Protein AF-0000000078979696 (afdb_homodimer)

Foldseek 3Di:
DDWFWFAFPVRQKIKIWAFPDQAWEWEQDPVQCVLPVATQIWTKTDPDMDMGGQKDWAPPDPFWIWIAHPPPGGTFWIATCDDDPRHGTITGRQVRGVVSNPGYHAEYEQPVNHDPPDDDDDDHHYYHPVRVCVVVPDDDDPPPD/DDWFWFAFPVRQKIKIWAFPDQAWEWEQDPVQCVLPVATQIWTKTDPDMDMGGQKDWAPPDPFWIWIAHPPPGGTFWIATCDDDPRHGTITGRQVRGVVSNPGYHAEYEQPVNHDPPDDDDDDHHYYHPVRVCVVVPDDDDPPPD

Nearest PDB structures (foldseek):
  8ajq-assembly2_C  TM=8.082E-01  e=2.477E-07  Pseudomonas aeruginosa PAO1
  1xa8-assembly1_A  TM=6.565E-01  e=6.516E-04  Paracoccus denitrificans
  5amk-assembly4_D  TM=5.430E-01  e=1.615E-01  Magnetospirillum gryphiswaldense MSR-1
  8tnp-assembly1_B  TM=5.758E-01  e=5.565E-01  Homo sapiens
  4wac-assembly1_A  TM=6.440E-01  e=3.009E+00  Staphylococcus aureus

Radius of gyration: 19.27 Å; Cα contacts (8 Å, |Δi|>4): 757; chains: 2; bounding box: 36×89×42 Å

Organism: Ruegeria pomeroyi (strain ATCC 700808 / DSM 15171 / DSS-3) (NCBI:txid246200)

pLDDT: mean 93.62, std 14.15, range [22.02, 98.94]

Sequence (290 aa):
MTELHGECMCGAVTITATPARAALGACHCDMCRRWTSSAYVSFPVEPGYAALGPVKVYGSSDWAERAFCGTCGSVLWYRITLPGKMHGQTQMAAGLFENAGGNALKLELYIDKKPEGYAFAGERRQMTQAEVEAMYAPSDLGDSQMTELHGECMCGAVTITATPARAALGACHCDMCRRWTSSAYVSFPVEPGYAALGPVKVYGSSDWAERAFCGTCGSVLWYRITLPGKMHGQTQMAAGLFENAGGNALKLELYIDKKPEGYAFAGERRQMTQAEVEAMYAPSDLGDSQ

Secondary structure (DSSP, 8-state):
---EEEE-SSSS-EEEE-BSSS-EEEE-SHHHHHHHSS-EEEEEE-TT-EEESSEEEE--SSSEEEEEETTT--EEEEEE-SSSTTTT-EEEEGGGSGGGGG--EEEEESGGGS-TT--B-S--EEE-HHHHHHHHS--------/---EEEE-SSSS-EEEE-BSSS-EEEE-SHHHHHHHSS-EEEEEE-TT-EEESSEEEE--SSSEEEEEETTT--EEEEEE-SSSTTTT-EEEEGGGSGGGGG--EEEEESGGGS-TT--B-S--EEE-HHHHHHHHS--------

Solvent-accessible surface area (backbone atoms only — not comparable to full-atom values): 14512 Å² total; per-residue (Å²): 112,70,74,43,70,30,34,38,58,80,56,61,33,38,34,39,40,26,45,66,53,86,37,26,33,31,31,22,40,69,54,34,10,7,34,20,15,37,41,38,26,22,28,43,39,41,89,81,54,46,77,46,58,60,69,38,76,25,77,77,48,94,44,30,31,37,31,18,34,67,72,66,25,12,44,42,34,42,33,31,63,35,85,63,94,60,42,64,45,33,37,34,32,21,21,30,24,72,50,41,71,72,29,37,55,43,36,33,36,21,52,80,54,46,40,81,34,57,46,70,48,78,82,57,52,69,31,39,53,71,58,50,50,60,70,67,47,76,76,80,78,74,75,82,119,111,70,73,42,70,29,33,37,56,80,54,62,32,38,34,39,40,26,44,66,52,86,38,25,33,32,30,22,39,70,53,35,10,7,33,21,14,36,43,38,27,22,29,44,39,40,88,81,55,48,77,46,58,58,71,38,76,25,77,77,49,93,44,29,32,37,30,18,34,66,73,67,26,12,45,43,33,42,33,31,64,34,86,63,93,60,41,65,46,33,36,35,33,21,21,30,24,72,51,42,71,73,28,36,56,44,36,32,37,20,52,80,55,45,40,81,33,57,46,70,47,79,84,57,52,71,30,39,53,72,58,51,50,58,71,68,48,76,76,79,77,73,77,82,121

Structure (mmCIF, N/CA/C/O backbone):
data_AF-0000000078979696-model_v1
#
loop_
_entity.id
_entity.type
_entity.pdbx_description
1 polymer 'CENP-V/GFA domain-containing protein'
#
loop_
_atom_site.group_PDB
_atom_site.id
_atom_site.type_symbol
_atom_site.label_atom_id
_atom_site.label_alt_id
_atom_site.label_comp_id
_atom_site.label_asym_id
_atom_site.label_entity_id
_atom_site.label_seq_id
_atom_site.pdbx_PDB_ins_code
_atom_site.Cartn_x
_atom_site.Cartn_y
_atom_site.Cartn_z
_atom_site.occupancy
_atom_site.B_iso_or_equiv
_atom_site.auth_seq_id
_atom_site.auth_comp_id
_atom_site.auth_asym_id
_atom_site.auth_atom_id
_atom_site.pdbx_PDB_model_num
ATOM 1 N N . MET A 1 1 ? -10.43 -15.875 -17.641 1 88.88 1 MET A N 1
ATOM 2 C CA . MET A 1 1 ? -11.031 -14.594 -17.281 1 88.88 1 MET A CA 1
ATOM 3 C C . MET A 1 1 ? -10.641 -13.508 -18.281 1 88.88 1 MET A C 1
ATOM 5 O O . MET A 1 1 ? -9.734 -13.695 -19.094 1 88.88 1 MET A O 1
ATOM 9 N N . THR A 1 2 ? -11.297 -12.359 -18.141 1 93.69 2 THR A N 1
ATOM 10 C CA . THR A 1 2 ? -11.062 -11.266 -19.078 1 93.69 2 THR A CA 1
ATOM 11 C C . THR A 1 2 ? -9.781 -10.516 -18.719 1 93.69 2 THR A C 1
ATOM 13 O O . THR A 1 2 ? -9.492 -10.305 -17.547 1 93.69 2 THR A O 1
ATOM 16 N N . GLU A 1 3 ? -9.156 -10.141 -19.781 1 97.56 3 GLU A N 1
ATOM 17 C CA . GLU A 1 3 ? -7.941 -9.352 -19.594 1 97.56 3 GLU A CA 1
ATOM 18 C C . GLU A 1 3 ? -8.266 -7.973 -19.016 1 97.56 3 GLU A C 1
ATOM 20 O O . GLU A 1 3 ? -9.219 -7.32 -19.438 1 97.56 3 GLU A O 1
ATOM 25 N N . LEU A 1 4 ? -7.465 -7.52 -18.078 1 98.19 4 LEU A N 1
ATOM 26 C CA . LEU A 1 4 ? -7.617 -6.211 -17.453 1 98.19 4 LEU A CA 1
ATOM 27 C C . LEU A 1 4 ? -6.492 -5.273 -17.875 1 98.19 4 LEU A C 1
ATOM 29 O O . LEU A 1 4 ? -5.391 -5.723 -18.203 1 98.19 4 LEU A O 1
ATOM 33 N N . HIS A 1 5 ? -6.781 -3.988 -17.906 1 98.62 5 HIS A N 1
ATOM 34 C CA . HIS A 1 5 ? -5.816 -2.928 -18.172 1 98.62 5 HIS A CA 1
ATOM 35 C C . HIS A 1 5 ? -5.688 -1.987 -16.984 1 98.62 5 HIS A C 1
ATOM 37 O O . HIS A 1 5 ? -6.688 -1.471 -16.484 1 98.62 5 HIS A O 1
ATOM 43 N N . GLY A 1 6 ? -4.469 -1.851 -16.547 1 98.62 6 GLY A N 1
ATOM 44 C CA . GLY A 1 6 ? -4.207 -0.988 -15.398 1 98.62 6 GLY A CA 1
ATOM 45 C C . GLY A 1 6 ? -2.986 -0.106 -15.586 1 98.62 6 GLY A C 1
ATOM 46 O O . GLY A 1 6 ? -2.336 -0.15 -16.625 1 98.62 6 GLY A O 1
ATOM 47 N N . GLU A 1 7 ? -2.75 0.808 -14.656 1 98.88 7 GLU A N 1
ATOM 48 C CA . GLU A 1 7 ? -1.592 1.694 -14.695 1 98.88 7 GLU A CA 1
ATOM 49 C C . GLU A 1 7 ? -1.195 2.145 -13.297 1 98.88 7 GLU A C 1
ATOM 51 O O . GLU A 1 7 ? -2.021 2.141 -12.375 1 98.88 7 GLU A O 1
ATOM 56 N N . CYS A 1 8 ? 0.08 2.508 -13.195 1 98.88 8 CYS A N 1
ATOM 57 C CA . CYS A 1 8 ? 0.55 3.051 -11.922 1 98.88 8 CYS A CA 1
ATOM 58 C C . CYS A 1 8 ? 0.01 4.457 -11.703 1 98.88 8 CYS A C 1
ATOM 60 O O . CYS A 1 8 ? -0.759 4.969 -12.516 1 98.88 8 CYS A O 1
ATOM 62 N N . MET A 1 9 ? 0.371 5.078 -10.617 1 98.62 9 MET A N 1
ATOM 63 C CA . MET A 1 9 ? -0.166 6.371 -10.195 1 98.62 9 MET A CA 1
ATOM 64 C C . MET A 1 9 ? 0.16 7.457 -11.219 1 98.62 9 MET A C 1
ATOM 66 O O . MET A 1 9 ? -0.698 8.273 -11.562 1 98.62 9 MET A O 1
ATOM 70 N N . CYS A 1 10 ? 1.36 7.488 -11.734 1 98.75 10 CYS A N 1
ATOM 71 C CA . CYS A 1 10 ? 1.799 8.562 -12.625 1 98.75 10 CYS A CA 1
ATOM 72 C C . CYS A 1 10 ? 1.519 8.211 -14.078 1 98.75 10 CYS A C 1
ATOM 74 O O . CYS A 1 10 ? 1.707 9.047 -14.969 1 98.75 10 CYS A O 1
ATOM 76 N N . GLY A 1 11 ? 1.134 7.012 -14.32 1 98.69 11 GLY A N 1
ATOM 77 C CA . GLY A 1 11 ? 0.785 6.59 -15.672 1 98.69 11 GLY A CA 1
ATOM 78 C C . GLY A 1 11 ? 1.977 6.098 -16.469 1 98.69 11 GLY A C 1
ATOM 79 O O . GLY A 1 11 ? 1.818 5.598 -17.578 1 98.69 11 GLY A O 1
ATOM 80 N N . ALA A 1 12 ? 3.174 6.141 -15.961 1 98.88 12 ALA A N 1
ATOM 81 C CA . ALA A 1 12 ? 4.375 5.766 -16.703 1 98.88 12 ALA A CA 1
ATOM 82 C C . ALA A 1 12 ? 4.449 4.254 -16.891 1 98.88 12 ALA A C 1
ATOM 84 O O . ALA A 1 12 ? 5.074 3.773 -17.844 1 98.88 12 ALA A O 1
ATOM 85 N N . VAL A 1 13 ? 3.873 3.508 -16.016 1 98.94 13 VAL A N 1
ATOM 86 C CA . VAL A 1 13 ? 3.791 2.059 -16.172 1 98.94 13 VAL A CA 1
ATOM 87 C C . VAL A 1 13 ? 2.361 1.656 -16.531 1 98.94 13 VAL A C 1
ATOM 89 O O . VAL A 1 13 ? 1.417 2.02 -15.82 1 98.94 13 VAL A O 1
ATOM 92 N N . THR A 1 14 ? 2.195 0.962 -17.562 1 98.88 14 THR A N 1
ATOM 93 C CA . THR A 1 14 ? 0.921 0.362 -17.938 1 98.88 14 THR A CA 1
ATOM 94 C C . THR A 1 14 ? 1 -1.16 -17.875 1 98.88 14 THR A C 1
ATOM 96 O O . THR A 1 14 ? 2.035 -1.748 -18.203 1 98.88 14 THR A O 1
ATOM 99 N N . ILE A 1 15 ? -0.113 -1.771 -17.453 1 98.75 15 ILE A N 1
ATOM 100 C CA . ILE A 1 15 ? -0.123 -3.215 -17.25 1 98.75 15 ILE A CA 1
ATOM 101 C C . ILE A 1 15 ? -1.35 -3.826 -17.922 1 98.75 15 ILE A C 1
ATOM 103 O O . ILE A 1 15 ? -2.453 -3.283 -17.828 1 98.75 15 ILE A O 1
ATOM 107 N N . THR A 1 16 ? -1.114 -4.906 -18.578 1 98.69 16 THR A N 1
ATOM 108 C CA . THR A 1 16 ? -2.174 -5.785 -19.047 1 98.69 16 THR A CA 1
ATOM 109 C C . THR A 1 16 ? -2.031 -7.18 -18.453 1 98.69 16 THR A C 1
ATOM 111 O O . THR A 1 16 ? -0.967 -7.793 -18.547 1 98.69 16 THR A O 1
ATOM 114 N N . ALA A 1 17 ? -3.113 -7.633 -17.844 1 98.19 17 ALA A N 1
ATOM 115 C CA . ALA A 1 17 ? -3.043 -8.906 -17.141 1 98.19 17 ALA A CA 1
ATOM 116 C C . ALA A 1 17 ? -4.406 -9.594 -17.109 1 98.19 17 ALA A C 1
ATOM 118 O O . ALA A 1 17 ? -5.441 -8.922 -17.094 1 98.19 17 ALA A O 1
ATOM 119 N N . THR A 1 18 ? -4.379 -10.906 -17.078 1 98.25 18 THR A N 1
ATOM 120 C CA . THR A 1 18 ? -5.586 -11.711 -16.891 1 98.25 18 THR A CA 1
ATOM 121 C C . THR A 1 18 ? -5.582 -12.375 -15.516 1 98.25 18 THR A C 1
ATOM 123 O O . THR A 1 18 ? -4.68 -13.156 -15.211 1 98.25 18 THR A O 1
ATOM 126 N N . PRO A 1 19 ? -6.629 -12.055 -14.727 1 98.06 19 PRO A N 1
ATOM 127 C CA . PRO A 1 19 ? -6.695 -12.766 -13.445 1 98.06 19 PRO A CA 1
ATOM 128 C C . PRO A 1 19 ? -6.785 -14.281 -13.617 1 98.06 19 PRO A C 1
ATOM 130 O O . PRO A 1 19 ? -7.469 -14.766 -14.516 1 98.06 19 PRO A O 1
ATOM 133 N N . ALA A 1 20 ? -6.043 -15.062 -12.797 1 97.88 20 ALA A N 1
ATOM 134 C CA . ALA A 1 20 ? -6.094 -16.516 -12.82 1 97.88 20 ALA A CA 1
ATOM 135 C C . ALA A 1 20 ? -7.273 -17.047 -12.008 1 97.88 20 ALA A C 1
ATOM 137 O O . ALA A 1 20 ? -7.676 -18.203 -12.156 1 97.88 20 ALA A O 1
ATOM 138 N N . ARG A 1 21 ? -7.727 -16.219 -11.078 1 95.81 21 ARG A N 1
ATOM 139 C CA . ARG A 1 21 ? -8.898 -16.484 -10.242 1 95.81 21 ARG A CA 1
ATOM 140 C C . ARG A 1 21 ? -9.672 -15.203 -9.961 1 95.81 21 ARG A C 1
ATOM 142 O O . ARG A 1 21 ? -9.109 -14.109 -9.969 1 95.81 21 ARG A O 1
ATOM 149 N N . ALA A 1 22 ? -10.945 -15.375 -9.703 1 93.88 22 ALA A N 1
ATOM 150 C CA . ALA A 1 22 ? -11.789 -14.234 -9.367 1 93.88 22 ALA A CA 1
ATOM 151 C C . ALA A 1 22 ? -11.789 -13.984 -7.859 1 93.88 22 ALA A C 1
ATOM 153 O O . ALA A 1 22 ? -12.82 -14.117 -7.199 1 93.88 22 ALA A O 1
ATOM 154 N N . ALA A 1 23 ? -10.727 -13.562 -7.336 1 97 23 ALA A N 1
ATOM 155 C CA . ALA A 1 23 ? -10.617 -13.359 -5.895 1 97 23 ALA A CA 1
ATOM 156 C C . ALA A 1 23 ? -9.422 -12.477 -5.551 1 97 23 ALA A C 1
ATOM 158 O O . ALA A 1 23 ? -8.352 -12.594 -6.16 1 97 23 ALA A O 1
ATOM 159 N N . LEU A 1 24 ? -9.672 -11.648 -4.562 1 98.12 24 LEU A N 1
ATOM 160 C CA . LEU A 1 24 ? -8.586 -10.883 -3.961 1 98.12 24 LEU A CA 1
ATOM 161 C C . LEU A 1 24 ? -8.031 -11.602 -2.736 1 98.12 24 LEU A C 1
ATOM 163 O O . LEU A 1 24 ? -8.766 -12.289 -2.025 1 98.12 24 LEU A O 1
ATOM 167 N N . GLY A 1 25 ? -6.762 -11.43 -2.514 1 98.5 25 GLY A N 1
ATOM 168 C CA . GLY A 1 25 ? -6.109 -11.742 -1.252 1 98.5 25 GLY A CA 1
ATOM 169 C C . GLY A 1 25 ? -5.445 -10.539 -0.611 1 98.5 25 GLY A C 1
ATOM 170 O O . GLY A 1 25 ? -5.027 -9.609 -1.307 1 98.5 25 GLY A O 1
ATOM 171 N N . ALA A 1 26 ? -5.391 -10.578 0.703 1 98.75 26 ALA A N 1
ATOM 172 C CA . ALA A 1 26 ? -4.676 -9.555 1.463 1 98.75 26 ALA A CA 1
ATOM 173 C C . ALA A 1 26 ? -3.596 -10.188 2.342 1 98.75 26 ALA A C 1
ATOM 175 O O . ALA A 1 26 ? -3.889 -11.047 3.174 1 98.75 26 ALA A O 1
ATOM 176 N N . CYS A 1 27 ? -2.414 -9.781 2.166 1 98.69 27 CYS A N 1
ATOM 177 C CA . CYS A 1 27 ? -1.307 -10.305 2.955 1 98.69 27 CYS A CA 1
ATOM 178 C C . CYS A 1 27 ? -0.877 -9.312 4.023 1 98.69 27 CYS A C 1
ATOM 180 O O . CYS A 1 27 ? -0.585 -8.156 3.721 1 98.69 27 CYS A O 1
ATOM 182 N N . HIS A 1 28 ? -0.737 -9.758 5.262 1 98.62 28 HIS A N 1
ATOM 183 C CA . HIS A 1 28 ? -0.435 -8.891 6.395 1 98.62 28 HIS A CA 1
ATOM 184 C C . HIS A 1 28 ? 0.984 -9.117 6.902 1 98.62 28 HIS A C 1
ATOM 186 O O . HIS A 1 28 ? 1.356 -8.617 7.965 1 98.62 28 HIS A O 1
ATOM 192 N N . CYS A 1 29 ? 1.804 -9.828 6.211 1 98.19 29 CYS A N 1
ATOM 193 C CA . CYS A 1 29 ? 3.146 -10.047 6.738 1 98.19 29 CYS A CA 1
ATOM 194 C C . CYS A 1 29 ? 3.898 -8.734 6.883 1 98.19 29 CYS A C 1
ATOM 196 O O . CYS A 1 29 ? 3.484 -7.711 6.328 1 98.19 29 CYS A O 1
ATOM 198 N N . ASP A 1 30 ? 5.008 -8.766 7.551 1 97.44 30 ASP A N 1
ATOM 199 C CA . ASP A 1 30 ? 5.766 -7.551 7.844 1 97.44 30 ASP A CA 1
ATOM 200 C C . ASP A 1 30 ? 6.227 -6.867 6.559 1 97.44 30 ASP A C 1
ATOM 202 O O . ASP A 1 30 ? 6.148 -5.641 6.441 1 97.44 30 ASP A O 1
ATOM 206 N N . MET A 1 31 ? 6.668 -7.617 5.633 1 98.31 31 MET A N 1
ATOM 207 C CA . MET A 1 31 ? 7.188 -7.035 4.398 1 98.31 31 MET A CA 1
ATOM 208 C C . MET A 1 31 ? 6.082 -6.328 3.623 1 98.31 31 MET A C 1
ATOM 210 O O . MET A 1 31 ? 6.266 -5.203 3.156 1 98.31 31 MET A O 1
ATOM 214 N N . CYS A 1 32 ? 4.965 -6.949 3.553 1 98.69 32 CYS A N 1
ATOM 215 C CA . CYS A 1 32 ? 3.869 -6.367 2.785 1 98.69 32 CYS A CA 1
ATOM 216 C C . CYS A 1 32 ? 3.33 -5.117 3.471 1 98.69 32 CYS A C 1
ATOM 218 O O . CYS A 1 32 ? 2.98 -4.141 2.803 1 98.69 32 CYS A O 1
ATOM 220 N N . ARG A 1 33 ? 3.277 -5.16 4.793 1 98.56 33 ARG A N 1
ATOM 221 C CA . ARG A 1 33 ? 2.818 -3.977 5.508 1 98.56 33 ARG A CA 1
ATOM 222 C C . ARG A 1 33 ? 3.783 -2.811 5.312 1 98.56 33 ARG A C 1
ATOM 224 O O . ARG A 1 33 ? 3.359 -1.687 5.039 1 98.56 33 ARG A O 1
ATOM 231 N N . ARG A 1 34 ? 5.043 -3.1 5.406 1 98.69 34 ARG A N 1
ATOM 232 C CA . ARG A 1 34 ? 6.027 -2.043 5.207 1 98.69 34 ARG A CA 1
ATOM 233 C C . ARG A 1 34 ? 6.031 -1.562 3.758 1 98.69 34 ARG A C 1
ATOM 235 O O . ARG A 1 34 ? 6.258 -0.381 3.49 1 98.69 34 ARG A O 1
ATOM 242 N N . TRP A 1 35 ? 5.727 -2.432 2.865 1 98.88 35 TRP A N 1
ATOM 243 C CA . TRP A 1 35 ? 5.746 -2.141 1.436 1 98.88 35 TRP A CA 1
ATOM 244 C C . TRP A 1 35 ? 4.574 -1.243 1.048 1 98.88 35 TRP A C 1
ATOM 246 O O . TRP A 1 35 ? 4.754 -0.26 0.324 1 98.88 35 TRP A O 1
ATOM 256 N N . THR A 1 36 ? 3.363 -1.47 1.62 1 98.81 36 THR A N 1
ATOM 257 C CA . THR A 1 36 ? 2.15 -0.881 1.062 1 98.81 36 THR A CA 1
ATOM 258 C C . THR A 1 36 ? 1.434 -0.029 2.105 1 98.81 36 THR A C 1
ATOM 260 O O . THR A 1 36 ? 0.373 0.535 1.83 1 98.81 36 THR A O 1
ATOM 263 N N . SER A 1 37 ? 1.95 0.056 3.307 1 98.5 37 SER A N 1
ATOM 264 C CA . SER A 1 37 ? 1.426 0.852 4.41 1 98.5 37 SER A CA 1
ATOM 265 C C . SER A 1 37 ? 0.304 0.119 5.141 1 98.5 37 SER A C 1
ATOM 267 O O . SER A 1 37 ? -0.112 0.529 6.223 1 98.5 37 SER A O 1
ATOM 269 N N . SER A 1 38 ? -0.178 -0.94 4.637 1 96.94 38 SER A N 1
ATOM 270 C CA . SER A 1 38 ? -1.216 -1.761 5.25 1 96.94 38 SER A CA 1
ATOM 271 C C . SER A 1 38 ? -1.094 -3.219 4.824 1 96.94 38 SER A C 1
ATOM 273 O O . SER A 1 38 ? -0.154 -3.912 5.219 1 96.94 38 SER A O 1
ATOM 275 N N . ALA A 1 39 ? -2.098 -3.758 4.09 1 98.06 39 ALA A N 1
ATOM 276 C CA . ALA A 1 39 ? -2.041 -5.098 3.51 1 98.06 39 ALA A CA 1
ATOM 277 C C . ALA A 1 39 ? -1.84 -5.035 1.999 1 98.06 39 ALA A C 1
ATOM 279 O O . ALA A 1 39 ? -2.314 -4.105 1.341 1 98.06 39 ALA A O 1
ATOM 280 N N . TYR A 1 40 ? -1.048 -5.977 1.521 1 98.81 40 TYR A N 1
ATOM 281 C CA . TYR A 1 40 ? -0.939 -6.086 0.07 1 98.81 40 TYR A CA 1
ATOM 282 C C . TYR A 1 40 ? -2.15 -6.801 -0.514 1 98.81 40 TYR A C 1
ATOM 284 O O . TYR A 1 40 ? -2.27 -8.023 -0.405 1 98.81 40 TYR A O 1
ATOM 292 N N . VAL A 1 41 ? -3.006 -6.035 -1.071 1 98.81 41 VAL A N 1
ATOM 293 C CA . VAL A 1 41 ? -4.207 -6.586 -1.689 1 98.81 41 VAL A CA 1
ATOM 294 C C . VAL A 1 41 ? -3.945 -6.867 -3.168 1 98.81 41 VAL A C 1
ATOM 296 O O . VAL A 1 41 ? -3.635 -5.953 -3.934 1 98.81 41 VAL A O 1
ATOM 299 N N . SER A 1 42 ? -4.078 -8.094 -3.512 1 98.75 42 SER A N 1
ATOM 300 C CA . SER A 1 42 ? -3.648 -8.523 -4.84 1 98.75 42 SER A CA 1
ATOM 301 C C . SER A 1 42 ? -4.504 -9.672 -5.355 1 98.75 42 SER A C 1
ATOM 303 O O . SER A 1 42 ? -5.359 -10.188 -4.633 1 98.75 42 SER A O 1
ATOM 305 N N . PHE A 1 43 ? -4.348 -10.023 -6.645 1 98.31 43 PHE A N 1
ATOM 306 C CA . PHE A 1 43 ? -4.922 -11.227 -7.23 1 98.31 43 PHE A CA 1
ATOM 307 C C . PHE A 1 43 ? -3.906 -11.93 -8.125 1 98.31 43 PHE A C 1
ATOM 309 O O . PHE A 1 43 ? -3.029 -11.289 -8.703 1 98.31 43 PHE A O 1
ATOM 316 N N . PRO A 1 44 ? -3.949 -13.281 -8.148 1 98.19 44 PRO A N 1
ATOM 317 C CA . PRO A 1 44 ? -3.045 -14 -9.047 1 98.19 44 PRO A CA 1
ATOM 318 C C . PRO A 1 44 ? -3.359 -13.766 -10.523 1 98.19 44 PRO A C 1
ATOM 320 O O . PRO A 1 44 ? -4.531 -13.656 -10.898 1 98.19 44 PRO A O 1
ATOM 323 N N . VAL A 1 45 ? -2.312 -13.742 -11.328 1 98.38 45 VAL A N 1
ATOM 324 C CA . VAL A 1 45 ? -2.541 -13.523 -12.75 1 98.38 45 VAL A CA 1
ATOM 325 C C . VAL A 1 45 ? -2.008 -14.711 -13.547 1 98.38 45 VAL A C 1
ATOM 327 O O . VAL A 1 45 ? -1.105 -15.422 -13.086 1 98.38 45 VAL A O 1
ATOM 330 N N . GLU A 1 46 ? -2.592 -14.867 -14.68 1 97.81 46 GLU A N 1
ATOM 331 C CA . GLU A 1 46 ? -2.1 -15.867 -15.625 1 97.81 46 GLU A CA 1
ATOM 332 C C . GLU A 1 46 ? -0.733 -15.469 -16.172 1 97.81 46 GLU A C 1
ATOM 334 O O . GLU A 1 46 ? -0.386 -14.289 -16.219 1 97.81 46 GLU A O 1
ATOM 339 N N . PRO A 1 47 ? 0.011 -16.5 -16.562 1 95.81 47 PRO A N 1
ATOM 340 C CA . PRO A 1 47 ? 1.263 -16.156 -17.234 1 95.81 47 PRO A CA 1
ATOM 341 C C . PRO A 1 47 ? 1.043 -15.281 -18.469 1 95.81 47 PRO A C 1
ATOM 343 O O . PRO A 1 47 ? -0.01 -15.359 -19.109 1 95.81 47 PRO A O 1
ATOM 346 N N . GLY A 1 48 ? 1.992 -14.445 -18.703 1 95.38 48 GLY A N 1
ATOM 347 C CA . GLY A 1 48 ? 1.966 -13.688 -19.953 1 95.38 48 GLY A CA 1
ATOM 348 C C . GLY A 1 48 ? 1.509 -12.25 -19.766 1 95.38 48 GLY A C 1
ATOM 349 O O . GLY A 1 48 ? 1.199 -11.562 -20.734 1 95.38 48 GLY A O 1
ATOM 350 N N . TYR A 1 49 ? 1.359 -11.797 -18.547 1 97.19 49 TYR A N 1
ATOM 351 C CA . TYR A 1 49 ? 1.049 -10.383 -18.359 1 97.19 49 TYR A CA 1
ATOM 352 C C . TYR A 1 49 ? 2.135 -9.5 -18.969 1 97.19 49 TYR A C 1
ATOM 354 O O . TYR A 1 49 ? 3.281 -9.93 -19.109 1 97.19 49 TYR A O 1
ATOM 362 N N . ALA A 1 50 ? 1.713 -8.234 -19.359 1 98.38 50 ALA A N 1
ATOM 363 C CA . ALA A 1 50 ? 2.645 -7.246 -19.906 1 98.38 50 ALA A CA 1
ATOM 364 C C . ALA A 1 50 ? 2.725 -6.016 -19 1 98.38 50 ALA A C 1
ATOM 366 O O . ALA A 1 50 ? 1.71 -5.559 -18.469 1 98.38 50 ALA A O 1
ATOM 367 N N . ALA A 1 51 ? 3.891 -5.59 -18.797 1 98.38 51 ALA A N 1
ATOM 368 C CA . ALA A 1 51 ? 4.168 -4.348 -18.078 1 98.38 51 ALA A CA 1
ATOM 369 C C . ALA A 1 51 ? 5.145 -3.471 -18.859 1 98.38 51 ALA A C 1
ATOM 371 O O . ALA A 1 51 ? 6.281 -3.875 -19.125 1 98.38 51 ALA A O 1
ATOM 372 N N . LEU A 1 52 ? 4.672 -2.25 -19.172 1 98.69 52 LEU A N 1
ATOM 373 C CA . LEU A 1 52 ? 5.508 -1.327 -19.922 1 98.69 52 LEU A CA 1
ATOM 374 C C . LEU A 1 52 ? 5.797 -0.066 -19.125 1 98.69 52 LEU A C 1
ATOM 376 O O . LEU A 1 52 ? 4.902 0.479 -18.469 1 98.69 52 LEU A O 1
ATOM 380 N N . GLY A 1 53 ? 7.043 0.39 -19.125 1 98.81 53 GLY A N 1
ATOM 381 C CA . GLY A 1 53 ? 7.43 1.603 -18.422 1 98.81 53 GLY A CA 1
ATOM 382 C C . GLY A 1 53 ? 8.625 1.405 -17.516 1 98.81 53 GLY A C 1
ATOM 383 O O . GLY A 1 53 ? 9.352 0.416 -17.625 1 98.81 53 GLY A O 1
ATOM 384 N N . PRO A 1 54 ? 8.93 2.391 -16.641 1 98.81 54 PRO A N 1
ATOM 385 C CA . PRO A 1 54 ? 10.094 2.354 -15.758 1 98.81 54 PRO A CA 1
ATOM 386 C C . PRO A 1 54 ? 9.867 1.484 -14.523 1 98.81 54 PRO A C 1
ATOM 388 O O . PRO A 1 54 ? 9.805 1.999 -13.398 1 98.81 54 PRO A O 1
ATOM 391 N N . VAL A 1 55 ? 9.898 0.161 -14.75 1 98.88 55 VAL A N 1
ATOM 392 C CA . VAL A 1 55 ? 9.695 -0.812 -13.688 1 98.88 55 VAL A CA 1
ATOM 393 C C . VAL A 1 55 ? 11.023 -1.09 -12.984 1 98.88 55 VAL A C 1
ATOM 395 O O . VAL A 1 55 ? 12.047 -1.317 -13.641 1 98.88 55 VAL A O 1
ATOM 398 N N . LYS A 1 56 ? 10.992 -1.03 -11.688 1 98.88 56 LYS A N 1
ATOM 399 C CA . LYS A 1 56 ? 12.102 -1.512 -10.867 1 98.88 56 LYS A CA 1
ATOM 400 C C . LYS A 1 56 ? 11.719 -2.781 -10.109 1 98.88 56 LYS A C 1
ATOM 402 O O . LYS A 1 56 ? 10.57 -2.924 -9.672 1 98.88 56 LYS A O 1
ATOM 407 N N . VAL A 1 57 ? 12.672 -3.641 -9.992 1 98.81 57 VAL A N 1
ATOM 408 C CA . VAL A 1 57 ? 12.445 -4.914 -9.32 1 98.81 57 VAL A CA 1
ATOM 409 C C . VAL A 1 57 ? 13.391 -5.051 -8.133 1 98.81 57 VAL A C 1
ATOM 411 O O . VAL A 1 57 ? 14.586 -4.75 -8.242 1 98.81 57 VAL A O 1
ATOM 414 N N . TYR A 1 58 ? 12.875 -5.422 -7.043 1 98.88 58 TYR A N 1
ATOM 415 C CA . TYR A 1 58 ? 13.641 -5.676 -5.828 1 98.88 58 TYR A CA 1
ATOM 416 C C . TYR A 1 58 ? 13.508 -7.129 -5.391 1 98.88 58 TYR A C 1
ATOM 418 O O . TYR A 1 58 ? 12.398 -7.617 -5.164 1 98.88 58 TYR A O 1
ATOM 426 N N . GLY A 1 59 ? 14.688 -7.812 -5.277 1 98.56 59 GLY A N 1
ATOM 427 C CA . GLY A 1 59 ? 14.672 -9.141 -4.68 1 98.56 59 GLY A CA 1
ATOM 428 C C . GLY A 1 59 ? 14.398 -9.117 -3.189 1 98.56 59 GLY A C 1
ATOM 429 O O . GLY A 1 59 ? 15.32 -9.016 -2.383 1 98.56 59 GLY A O 1
ATOM 430 N N . SER A 1 60 ? 13.141 -9.258 -2.838 1 97.81 60 SER A N 1
ATOM 431 C CA . SER A 1 60 ? 12.719 -9.039 -1.457 1 97.81 60 SER A CA 1
ATOM 432 C C . SER A 1 60 ? 13.047 -10.242 -0.583 1 97.81 60 SER A C 1
ATOM 434 O O . SER A 1 60 ? 13.047 -10.148 0.646 1 97.81 60 SER A O 1
ATOM 436 N N . SER A 1 61 ? 13.188 -11.383 -1.104 1 96.06 61 SER A N 1
ATOM 437 C CA . SER A 1 61 ? 13.586 -12.617 -0.429 1 96.06 61 SER A CA 1
ATOM 438 C C . SER A 1 61 ? 14.336 -13.547 -1.373 1 96.06 61 SER A C 1
ATOM 440 O O . SER A 1 61 ? 14.523 -13.227 -2.549 1 96.06 61 SER A O 1
ATOM 442 N N . ASP A 1 62 ? 14.727 -14.711 -0.812 1 94.06 62 ASP A N 1
ATOM 443 C CA . ASP A 1 62 ? 15.406 -15.703 -1.643 1 94.06 62 ASP A CA 1
ATOM 444 C C . ASP A 1 62 ? 14.438 -16.328 -2.645 1 94.06 62 ASP A C 1
ATOM 446 O O . ASP A 1 62 ? 14.867 -16.906 -3.645 1 94.06 62 ASP A O 1
ATOM 450 N N . TRP A 1 63 ? 13.203 -16.125 -2.354 1 94.44 63 TRP A N 1
ATOM 451 C CA . TRP A 1 63 ? 12.266 -16.906 -3.152 1 94.44 63 TRP A CA 1
ATOM 452 C C . TRP A 1 63 ? 11.367 -15.992 -3.984 1 94.44 63 TRP A C 1
ATOM 454 O O . TRP A 1 63 ? 10.562 -16.469 -4.789 1 94.44 63 TRP A O 1
ATOM 464 N N . ALA A 1 64 ? 11.516 -14.656 -3.773 1 97.31 64 ALA A N 1
ATOM 465 C CA . ALA A 1 64 ? 10.539 -13.812 -4.465 1 97.31 64 ALA A CA 1
ATOM 466 C C . ALA A 1 64 ? 11.117 -12.43 -4.742 1 97.31 64 ALA A C 1
ATOM 468 O O . ALA A 1 64 ? 12.094 -12.016 -4.109 1 97.31 64 ALA A O 1
ATOM 469 N N . GLU A 1 65 ? 10.484 -11.75 -5.66 1 98.56 65 GLU A N 1
ATOM 470 C CA . GLU A 1 65 ? 10.781 -10.359 -5.977 1 98.56 65 GLU A CA 1
ATOM 471 C C . GLU A 1 65 ? 9.516 -9.5 -5.918 1 98.56 65 GLU A C 1
ATOM 473 O O . GLU A 1 65 ? 8.398 -10.031 -5.98 1 98.56 65 GLU A O 1
ATOM 478 N N . ARG A 1 66 ? 9.719 -8.273 -5.75 1 98.88 66 ARG A N 1
ATOM 479 C CA . ARG A 1 66 ? 8.672 -7.262 -5.777 1 98.88 66 ARG A CA 1
ATOM 480 C C . ARG A 1 66 ? 9.016 -6.141 -6.75 1 98.88 66 ARG A C 1
ATOM 482 O O . ARG A 1 66 ? 10.172 -5.723 -6.836 1 98.88 66 ARG A O 1
ATOM 489 N N . ALA A 1 67 ? 8.008 -5.68 -7.449 1 98.94 67 ALA A N 1
ATOM 490 C CA . ALA A 1 67 ? 8.219 -4.641 -8.453 1 98.94 67 ALA A CA 1
ATOM 491 C C . ALA A 1 67 ? 7.441 -3.375 -8.109 1 98.94 67 ALA A C 1
ATOM 493 O O . ALA A 1 67 ? 6.383 -3.441 -7.477 1 98.94 67 ALA A O 1
ATOM 494 N N . PHE A 1 68 ? 7.969 -2.285 -8.539 1 98.94 68 PHE A N 1
ATOM 495 C CA . PHE A 1 68 ? 7.332 -0.989 -8.328 1 98.94 68 PHE A CA 1
ATOM 496 C C . PHE A 1 68 ? 7.723 -0.012 -9.43 1 98.94 68 PHE A C 1
ATOM 498 O O . PHE A 1 68 ? 8.703 -0.23 -10.141 1 98.94 68 PHE A O 1
ATOM 505 N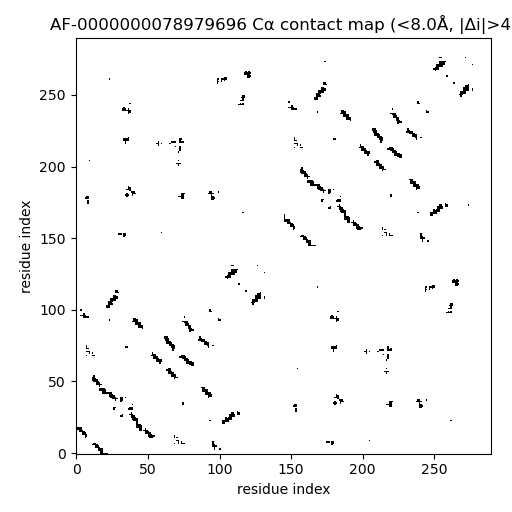 N . CYS A 1 69 ? 6.957 1.002 -9.648 1 98.94 69 CYS A N 1
ATOM 506 C CA . CYS A 1 69 ? 7.293 2.045 -10.609 1 98.94 69 CYS A CA 1
ATOM 507 C C . CYS A 1 69 ? 8.484 2.869 -10.125 1 98.94 69 CYS A C 1
ATOM 509 O O . CYS A 1 69 ? 8.43 3.467 -9.047 1 98.94 69 CYS A O 1
ATOM 511 N N . GLY A 1 70 ? 9.469 2.969 -10.953 1 98.88 70 GLY A N 1
ATOM 512 C CA . GLY A 1 70 ? 10.672 3.693 -10.586 1 98.88 70 GLY A CA 1
ATOM 513 C C . GLY A 1 70 ? 10.469 5.195 -10.508 1 98.88 70 GLY A C 1
ATOM 514 O O . GLY A 1 70 ? 11.289 5.91 -9.93 1 98.88 70 GLY A O 1
ATOM 515 N N . THR A 1 71 ? 9.398 5.703 -11.039 1 98.81 71 THR A N 1
ATOM 516 C CA . THR A 1 71 ? 9.125 7.133 -11.086 1 98.81 71 THR A CA 1
ATOM 517 C C . THR A 1 71 ? 8.266 7.559 -9.898 1 98.81 71 THR A C 1
ATOM 519 O O . THR A 1 71 ? 8.617 8.492 -9.172 1 98.81 71 THR A O 1
ATOM 522 N N . CYS A 1 72 ? 7.207 6.809 -9.609 1 98.94 72 CYS A N 1
ATOM 523 C CA . CYS A 1 72 ? 6.25 7.301 -8.625 1 98.94 72 CYS A CA 1
ATOM 524 C C . CYS A 1 72 ? 6.164 6.363 -7.43 1 98.94 72 CYS A C 1
ATOM 526 O O . CYS A 1 72 ? 5.48 6.66 -6.449 1 98.94 72 CYS A O 1
ATOM 528 N N . GLY A 1 73 ? 6.75 5.254 -7.508 1 98.88 73 GLY A N 1
ATOM 529 C CA . GLY A 1 73 ? 6.824 4.367 -6.359 1 98.88 73 GLY A CA 1
ATOM 530 C C . GLY A 1 73 ? 5.629 3.439 -6.242 1 98.88 73 GLY A C 1
ATOM 531 O O . GLY A 1 73 ? 5.559 2.623 -5.32 1 98.88 73 GLY A O 1
ATOM 532 N N . SER A 1 74 ? 4.645 3.48 -7.184 1 98.94 74 SER A N 1
ATOM 533 C CA . SER A 1 74 ? 3.496 2.58 -7.117 1 98.94 74 SER A CA 1
ATOM 534 C C . SER A 1 74 ? 3.939 1.123 -7.062 1 98.94 74 SER A C 1
ATOM 536 O O . SER A 1 74 ? 4.773 0.691 -7.859 1 98.94 74 SER A O 1
ATOM 538 N N . VAL A 1 75 ? 3.322 0.411 -6.133 1 98.81 75 VAL A N 1
ATOM 539 C CA . VAL A 1 75 ? 3.578 -1.023 -6.047 1 98.81 75 VAL A CA 1
ATOM 540 C C . VAL A 1 75 ? 2.939 -1.732 -7.242 1 98.81 75 VAL A C 1
ATOM 542 O O . VAL A 1 75 ? 1.834 -1.38 -7.66 1 98.81 75 VAL A O 1
ATOM 545 N N . LEU A 1 76 ? 3.643 -2.775 -7.742 1 98.94 76 LEU A N 1
ATOM 546 C CA . LEU A 1 76 ? 3.127 -3.391 -8.961 1 98.94 76 LEU A CA 1
ATOM 547 C C . LEU A 1 76 ? 2.826 -4.867 -8.734 1 98.94 76 LEU A C 1
ATOM 549 O O . LEU A 1 76 ? 1.668 -5.289 -8.812 1 98.94 76 LEU A O 1
ATOM 553 N N . TRP A 1 77 ? 3.896 -5.699 -8.461 1 98.94 77 TRP A N 1
ATOM 554 C CA . TRP A 1 77 ? 3.582 -7.113 -8.289 1 98.94 77 TRP A CA 1
ATOM 555 C C . TRP A 1 77 ? 4.598 -7.781 -7.367 1 98.94 77 TRP A C 1
ATOM 557 O O . TRP A 1 77 ? 5.688 -7.254 -7.145 1 98.94 77 TRP A O 1
ATOM 567 N N . TYR A 1 78 ? 4.148 -8.75 -6.762 1 98.75 78 TYR A N 1
ATOM 568 C CA . TYR A 1 78 ? 4.938 -9.797 -6.125 1 98.75 78 TYR A CA 1
ATOM 569 C C . TYR A 1 78 ? 5.043 -11.023 -7.023 1 98.75 78 TYR A C 1
ATOM 571 O O . TYR A 1 78 ? 4.039 -11.492 -7.562 1 98.75 78 TYR A O 1
ATOM 579 N N . ARG A 1 79 ? 6.312 -11.586 -7.156 1 98.44 79 ARG A N 1
ATOM 580 C CA . ARG A 1 79 ? 6.516 -12.719 -8.047 1 98.44 79 ARG A CA 1
ATOM 581 C C . ARG A 1 79 ? 7.48 -13.727 -7.438 1 98.44 79 ARG A C 1
ATOM 583 O O . ARG A 1 79 ? 8.547 -13.359 -6.945 1 98.44 79 ARG A O 1
ATOM 590 N N . ILE A 1 80 ? 7.098 -15.008 -7.543 1 97.12 80 ILE A N 1
ATOM 591 C CA . ILE A 1 80 ? 7.949 -16.078 -7.051 1 97.12 80 ILE A CA 1
ATOM 592 C C . ILE A 1 80 ? 9.094 -16.328 -8.031 1 97.12 80 ILE A C 1
ATOM 594 O O . ILE A 1 80 ? 8.875 -16.484 -9.234 1 97.12 80 ILE A O 1
ATOM 598 N N . THR A 1 81 ? 10.336 -16.375 -7.527 1 96.38 81 THR A N 1
ATOM 599 C CA . THR A 1 81 ? 11.5 -16.547 -8.383 1 96.38 81 THR A CA 1
ATOM 600 C C . THR A 1 81 ? 12.164 -17.906 -8.141 1 96.38 81 THR A C 1
ATOM 602 O O . THR A 1 81 ? 13.016 -18.328 -8.922 1 96.38 81 THR A O 1
ATOM 605 N N . LEU A 1 82 ? 11.82 -18.5 -7.008 1 92.06 82 LEU A N 1
ATOM 606 C CA . LEU A 1 82 ? 12.398 -19.797 -6.707 1 92.06 82 LEU A CA 1
ATOM 607 C C . LEU A 1 82 ? 12.031 -20.812 -7.781 1 92.06 82 LEU A C 1
ATOM 609 O O . LEU A 1 82 ? 10.883 -20.859 -8.234 1 92.06 82 LEU A O 1
ATOM 613 N N . PRO A 1 83 ? 13.023 -21.641 -8.133 1 91.81 83 PRO A N 1
ATOM 614 C CA . PRO A 1 83 ? 12.68 -22.688 -9.102 1 91.81 83 PRO A CA 1
ATOM 615 C C . PRO A 1 83 ? 11.609 -23.641 -8.578 1 91.81 83 PRO A C 1
ATOM 617 O O . PRO A 1 83 ? 11.461 -23.812 -7.367 1 91.81 83 PRO A O 1
ATOM 620 N N . GLY A 1 84 ? 10.891 -24.234 -9.492 1 89.81 84 GLY A N 1
ATOM 621 C CA . GLY A 1 84 ? 9.859 -25.203 -9.117 1 89.81 84 GLY A CA 1
ATOM 622 C C . GLY A 1 84 ? 8.508 -24.891 -9.727 1 89.81 84 GLY A C 1
ATOM 623 O O . GLY A 1 84 ? 8.406 -24.078 -10.648 1 89.81 84 GLY A O 1
ATOM 624 N N . LYS A 1 85 ? 7.512 -25.562 -9.258 1 88.88 85 LYS A N 1
ATOM 625 C CA . LYS A 1 85 ? 6.168 -25.5 -9.828 1 88.88 85 LYS A CA 1
ATOM 626 C C . LYS A 1 85 ? 5.578 -24.094 -9.688 1 88.88 85 LYS A C 1
ATOM 628 O O . LYS A 1 85 ? 4.781 -23.656 -10.523 1 88.88 85 LYS A O 1
ATOM 633 N N . MET A 1 86 ? 6.047 -23.391 -8.719 1 91.25 86 MET A N 1
ATOM 634 C CA . MET A 1 86 ? 5.438 -22.094 -8.422 1 91.25 86 MET A CA 1
ATOM 635 C C . MET A 1 86 ? 6.223 -20.953 -9.086 1 91.25 86 MET A C 1
ATOM 637 O O . MET A 1 86 ? 5.828 -19.797 -9 1 91.25 86 MET A O 1
ATOM 641 N N . HIS A 1 87 ? 7.289 -21.312 -9.766 1 94.25 87 HIS A N 1
ATOM 642 C CA . HIS A 1 87 ? 8.133 -20.297 -10.391 1 94.25 87 HIS A CA 1
ATOM 643 C C . HIS A 1 87 ? 7.332 -19.422 -11.344 1 94.25 87 HIS A C 1
ATOM 645 O O . HIS A 1 87 ? 6.605 -19.922 -12.203 1 94.25 87 HIS A O 1
ATOM 651 N N . GLY A 1 88 ? 7.43 -18.141 -11.109 1 96.25 88 GLY A N 1
ATOM 652 C CA . GLY A 1 88 ? 6.816 -17.188 -12.031 1 96.25 88 GLY A CA 1
ATOM 653 C C . GLY A 1 88 ? 5.41 -16.797 -11.633 1 96.25 88 GLY A C 1
ATOM 654 O O . GLY A 1 88 ? 4.832 -15.875 -12.211 1 96.25 88 GLY A O 1
ATOM 655 N N . GLN A 1 89 ? 4.859 -17.578 -10.711 1 97.12 89 GLN A N 1
ATOM 656 C CA . GLN A 1 89 ? 3.539 -17.172 -10.242 1 97.12 89 GLN A CA 1
ATOM 657 C C . GLN A 1 89 ? 3.57 -15.742 -9.695 1 97.12 89 GLN A C 1
ATOM 659 O O . GLN A 1 89 ? 4.496 -15.367 -8.977 1 97.12 89 GLN A O 1
ATOM 664 N N . THR A 1 90 ? 2.564 -14.984 -10.156 1 98.31 90 THR A N 1
ATOM 665 C CA . THR A 1 90 ? 2.598 -13.555 -9.898 1 98.31 90 THR A CA 1
ATOM 666 C C . THR A 1 90 ? 1.302 -13.094 -9.234 1 98.31 90 THR A C 1
ATOM 668 O O . THR A 1 90 ? 0.21 -13.469 -9.664 1 98.31 90 THR A O 1
ATOM 671 N N . GLN A 1 91 ? 1.449 -12.445 -8.148 1 98.56 91 GLN A N 1
ATOM 672 C CA . GLN A 1 91 ? 0.363 -11.688 -7.535 1 98.56 91 GLN A CA 1
ATOM 673 C C . GLN A 1 91 ? 0.411 -10.227 -7.953 1 98.56 91 GLN A C 1
ATOM 675 O O . GLN A 1 91 ? 1.385 -9.523 -7.668 1 98.56 91 GLN A O 1
ATOM 680 N N . MET A 1 92 ? -0.626 -9.703 -8.547 1 98.75 92 MET A N 1
ATOM 681 C CA . MET A 1 92 ? -0.705 -8.352 -9.086 1 98.75 92 MET A CA 1
ATOM 682 C C . MET A 1 92 ? -1.424 -7.422 -8.117 1 98.75 92 MET A C 1
ATOM 684 O O . MET A 1 92 ? -2.453 -7.785 -7.551 1 98.75 92 MET A O 1
ATOM 688 N N . ALA A 1 93 ? -0.858 -6.258 -7.961 1 98.81 93 ALA A N 1
ATOM 689 C CA . ALA A 1 93 ? -1.498 -5.262 -7.102 1 98.81 93 ALA A CA 1
ATOM 690 C C . ALA A 1 93 ? -2.891 -4.91 -7.617 1 98.81 93 ALA A C 1
ATOM 692 O O . ALA A 1 93 ? -3.043 -4.445 -8.75 1 98.81 93 ALA A O 1
ATOM 693 N N . ALA A 1 94 ? -3.846 -5.02 -6.793 1 98.69 94 ALA A N 1
ATOM 694 C CA . ALA A 1 94 ? -5.238 -4.848 -7.203 1 98.69 94 ALA A CA 1
ATOM 695 C C . ALA A 1 94 ? -5.539 -3.383 -7.516 1 98.69 94 ALA A C 1
ATOM 697 O O . ALA A 1 94 ? -6.352 -3.086 -8.398 1 98.69 94 ALA A O 1
ATOM 698 N N . GLY A 1 95 ? -4.879 -2.506 -6.836 1 98.56 95 GLY A N 1
ATOM 699 C CA . GLY A 1 95 ? -5.176 -1.086 -6.938 1 98.56 95 GLY A CA 1
ATOM 700 C C . GLY A 1 95 ? -4.812 -0.493 -8.281 1 98.56 95 GLY A C 1
ATOM 701 O O . GLY A 1 95 ? -5.227 0.623 -8.609 1 98.56 95 GLY A O 1
ATOM 702 N N . LEU A 1 96 ? -4.043 -1.213 -9.047 1 98.75 96 LEU A N 1
ATOM 703 C CA . LEU A 1 96 ? -3.639 -0.731 -10.367 1 98.75 96 LEU A CA 1
ATOM 704 C C . LEU A 1 96 ? -4.82 -0.725 -11.328 1 98.75 96 LEU A C 1
ATOM 706 O O . LEU A 1 96 ? -4.746 -0.13 -12.406 1 98.75 96 LEU A O 1
ATOM 710 N N . PHE A 1 97 ? -5.887 -1.364 -10.914 1 98.5 97 PHE A N 1
ATOM 711 C CA . PHE A 1 97 ? -7.004 -1.61 -11.812 1 98.5 97 PHE A CA 1
ATOM 712 C C . PHE A 1 97 ? -8.281 -0.968 -11.281 1 98.5 97 PHE A C 1
ATOM 714 O O . PHE A 1 97 ? -8.477 -0.87 -10.07 1 98.5 97 PHE A O 1
ATOM 721 N N . GLU A 1 98 ? -9.133 -0.61 -12.227 1 97.38 98 GLU A N 1
ATOM 722 C CA . GLU A 1 98 ? -10.438 -0.078 -11.844 1 97.38 98 GLU A CA 1
ATOM 723 C C . GLU A 1 98 ? -11.18 -1.049 -10.93 1 97.38 98 GLU A C 1
ATOM 725 O O . GLU A 1 98 ? -11.234 -2.25 -11.203 1 97.38 98 GLU A O 1
ATOM 730 N N . ASN A 1 99 ? -11.711 -0.533 -9.789 1 97.75 99 ASN A N 1
ATOM 731 C CA . ASN A 1 99 ? -12.492 -1.299 -8.82 1 97.75 99 ASN A CA 1
ATOM 732 C C . ASN A 1 99 ? -11.75 -2.553 -8.375 1 97.75 99 ASN A C 1
ATOM 734 O O . ASN A 1 99 ? -12.359 -3.609 -8.195 1 97.75 99 ASN A O 1
ATOM 738 N N . ALA A 1 100 ? -10.445 -2.508 -8.32 1 97 100 ALA A N 1
ATOM 739 C CA . ALA A 1 100 ? -9.602 -3.617 -7.891 1 97 100 ALA A CA 1
ATOM 740 C C . ALA A 1 100 ? -9.836 -4.852 -8.758 1 97 100 ALA A C 1
ATOM 742 O O . ALA A 1 100 ? -9.844 -5.977 -8.258 1 97 100 ALA A O 1
ATOM 743 N N . GLY A 1 101 ?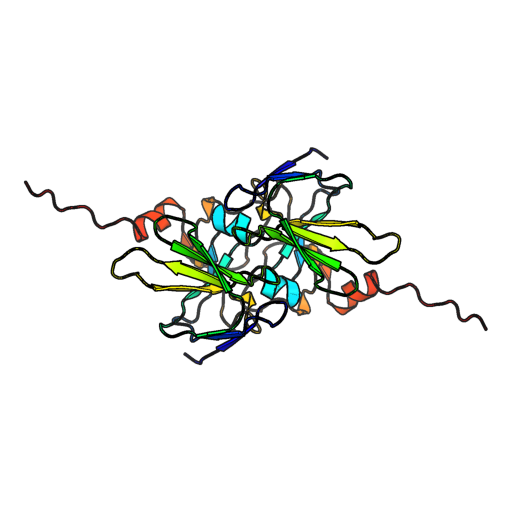 -10.141 -4.602 -10.031 1 95.25 101 GLY A N 1
ATOM 744 C CA . GLY A 1 101 ? -10.359 -5.691 -10.961 1 95.25 101 GLY A CA 1
ATOM 745 C C . GLY A 1 101 ? -11.75 -6.301 -10.852 1 95.25 101 GLY A C 1
ATOM 746 O O . GLY A 1 101 ? -12.055 -7.285 -11.523 1 95.25 101 GLY A O 1
ATOM 747 N N . GLY A 1 102 ? -12.586 -5.828 -9.945 1 95.31 102 GLY A N 1
ATOM 748 C CA . GLY A 1 102 ? -13.953 -6.297 -9.812 1 95.31 102 GLY A CA 1
ATOM 749 C C . GLY A 1 102 ? -14.078 -7.547 -8.969 1 95.31 102 GLY A C 1
ATOM 750 O O . GLY A 1 102 ? -15.094 -8.242 -9.031 1 95.31 102 GLY A O 1
ATOM 751 N N . ASN A 1 103 ? -13.078 -7.883 -8.211 1 93.81 103 ASN A N 1
ATOM 752 C CA . ASN A 1 103 ? -13.055 -9.102 -7.406 1 93.81 103 ASN A CA 1
ATOM 753 C C . ASN A 1 103 ? -13.32 -8.797 -5.934 1 93.81 103 ASN A C 1
ATOM 755 O O . ASN A 1 103 ? -13.234 -7.645 -5.504 1 93.81 103 ASN A O 1
ATOM 759 N N . ALA A 1 104 ? -13.633 -9.859 -5.223 1 97 104 ALA A N 1
ATOM 760 C CA . ALA A 1 104 ? -13.906 -9.719 -3.793 1 97 104 ALA A CA 1
ATOM 761 C C . ALA A 1 104 ? -12.766 -10.312 -2.963 1 97 104 ALA A C 1
ATOM 763 O O . ALA A 1 104 ? -12.141 -11.297 -3.371 1 97 104 ALA A O 1
ATOM 764 N N . LEU A 1 105 ? -12.578 -9.742 -1.804 1 98.25 105 LEU A N 1
ATOM 765 C CA . LEU A 1 105 ? -11.578 -10.258 -0.875 1 98.25 105 LEU A CA 1
ATOM 766 C C . LEU A 1 105 ? -12.016 -11.602 -0.299 1 98.25 105 LEU A C 1
ATOM 768 O O . LEU A 1 105 ? -13.062 -11.695 0.347 1 98.25 105 LEU A O 1
ATOM 772 N N . LYS A 1 106 ? -11.18 -12.617 -0.523 1 98.19 106 LYS A N 1
ATOM 773 C CA . LYS A 1 106 ? -11.586 -13.961 -0.125 1 98.19 106 LYS A CA 1
ATOM 774 C C . LYS A 1 106 ? -10.531 -14.609 0.771 1 98.19 106 LYS A C 1
ATOM 776 O O . LYS A 1 106 ? -10.797 -15.633 1.402 1 98.19 106 LYS A O 1
ATOM 781 N N . LEU A 1 107 ? -9.398 -14.008 0.851 1 98.31 107 LEU A N 1
ATOM 782 C CA . LEU A 1 107 ? -8.297 -14.617 1.577 1 98.31 107 LEU A CA 1
ATOM 783 C C . LEU A 1 107 ? -7.457 -13.562 2.289 1 98.31 107 LEU A C 1
ATOM 785 O O . LEU A 1 107 ? -7.156 -12.516 1.715 1 98.31 107 LEU A O 1
ATOM 789 N N . GLU A 1 108 ? -7.141 -13.812 3.576 1 98.56 108 GLU A N 1
ATOM 790 C CA . GLU A 1 108 ? -6.148 -13.031 4.312 1 98.56 108 GLU A CA 1
ATOM 791 C C . GLU A 1 108 ? -4.996 -13.914 4.785 1 98.56 108 GLU A C 1
ATOM 793 O O . GLU A 1 108 ? -5.215 -14.945 5.422 1 98.56 108 GLU A O 1
ATOM 798 N N . LEU A 1 109 ? -3.863 -13.516 4.402 1 98.44 109 LEU A N 1
ATOM 799 C CA . LEU A 1 109 ? -2.652 -14.234 4.777 1 98.44 109 LEU A CA 1
ATOM 800 C C . LEU A 1 109 ? -1.946 -13.539 5.938 1 98.44 109 LEU A C 1
ATOM 802 O O . LEU A 1 109 ? -1.978 -12.312 6.043 1 98.44 109 LEU A O 1
ATOM 806 N N . TYR A 1 110 ? -1.257 -14.375 6.816 1 98.56 110 TYR A N 1
ATOM 807 C CA . TYR A 1 110 ? -0.55 -13.844 7.98 1 98.56 110 TYR A CA 1
ATOM 808 C C . TYR A 1 110 ? -1.489 -13.039 8.867 1 98.56 110 TYR A C 1
ATOM 810 O O . TYR A 1 110 ? -1.156 -11.93 9.289 1 98.56 110 TYR A O 1
ATOM 818 N N . ILE A 1 111 ? -2.646 -13.633 9.117 1 98.56 111 ILE A N 1
ATOM 819 C CA . ILE A 1 111 ? -3.684 -12.945 9.883 1 98.56 111 ILE A CA 1
ATOM 820 C C . ILE A 1 111 ? -3.18 -12.641 11.289 1 98.56 111 ILE A C 1
ATOM 822 O O . ILE A 1 111 ? -3.594 -11.656 11.906 1 98.56 111 ILE A O 1
ATOM 826 N N . ASP A 1 112 ? -2.25 -13.383 11.727 1 98.25 112 ASP A N 1
ATOM 827 C CA . ASP A 1 112 ? -1.691 -13.234 13.062 1 98.25 11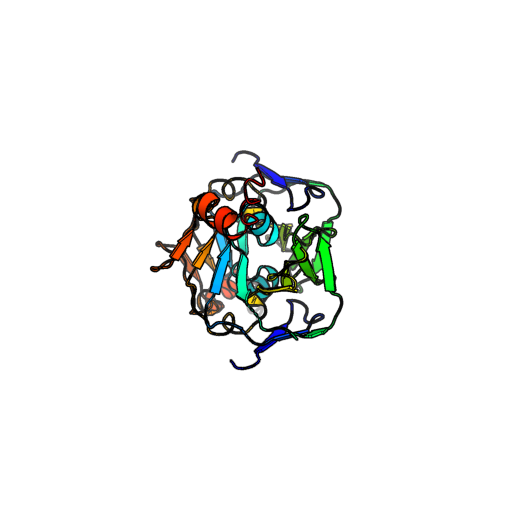2 ASP A CA 1
ATOM 828 C C . ASP A 1 112 ? -0.69 -12.078 13.109 1 98.25 112 ASP A C 1
ATOM 830 O O . ASP A 1 112 ? -0.217 -11.703 14.188 1 98.25 112 ASP A O 1
ATOM 834 N N . LYS A 1 113 ? -0.385 -11.453 12.023 1 98.06 113 LYS A N 1
ATOM 835 C CA . LYS A 1 113 ? 0.516 -10.305 11.961 1 98.06 113 LYS A CA 1
ATOM 836 C C . LYS A 1 113 ? -0.248 -9.023 11.641 1 98.06 113 LYS A C 1
ATOM 838 O O . LYS A 1 113 ? 0.337 -7.941 11.594 1 98.06 113 LYS A O 1
ATOM 843 N N . LYS A 1 114 ? -1.554 -9.148 11.414 1 98.38 114 LYS A N 1
ATOM 844 C CA . LYS A 1 114 ? -2.385 -7.988 11.117 1 98.38 114 LYS A CA 1
ATOM 845 C C . LYS A 1 114 ? -2.379 -7 12.281 1 98.38 114 LYS A C 1
ATOM 847 O O . LYS A 1 114 ? -2.543 -7.395 13.438 1 98.38 114 LYS A O 1
ATOM 852 N N . PRO A 1 115 ? -2.172 -5.73 12.016 1 98 115 PRO A N 1
ATOM 853 C CA . PRO A 1 115 ? -2.338 -4.742 13.086 1 98 115 PRO A CA 1
ATOM 854 C C . PRO A 1 115 ? -3.715 -4.812 13.742 1 98 115 PRO A C 1
ATOM 856 O O . PRO A 1 115 ? -4.707 -5.113 13.07 1 98 115 PRO A O 1
ATOM 859 N N . GLU A 1 116 ? -3.762 -4.445 14.945 1 97.44 116 GLU A N 1
ATOM 860 C CA . GLU A 1 116 ? -5.004 -4.531 15.711 1 97.44 116 GLU A CA 1
ATOM 861 C C . GLU A 1 116 ? -5.957 -3.4 15.336 1 97.44 116 GLU A C 1
ATOM 863 O O . GLU A 1 116 ? -7.176 -3.533 15.492 1 97.44 116 GLU A O 1
ATOM 868 N N . GLY A 1 117 ? -5.469 -2.371 14.867 1 97.12 117 GLY A N 1
ATOM 869 C CA . GLY A 1 117 ? -6.199 -1.122 14.727 1 97.12 117 GLY A CA 1
ATOM 870 C C . GLY A 1 117 ? -7.203 -1.146 13.594 1 97.12 117 GLY A C 1
ATOM 871 O O . GLY A 1 117 ? -8.016 -0.229 13.453 1 97.12 117 GLY A O 1
ATOM 872 N N . TYR A 1 118 ? -7.152 -2.189 12.781 1 97.25 118 TYR A N 1
ATOM 873 C CA . TYR A 1 118 ? -8.125 -2.303 11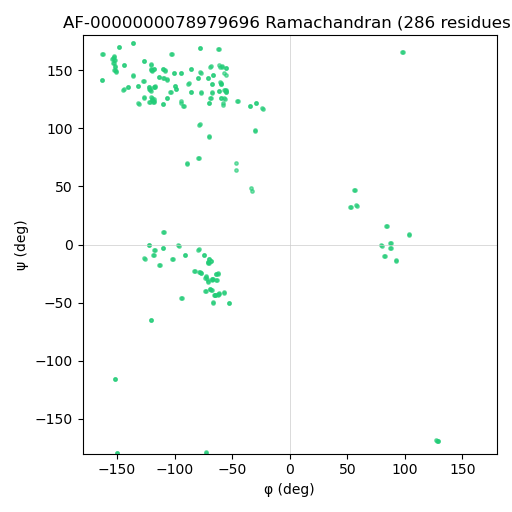.703 1 97.25 118 TYR A CA 1
ATOM 874 C C . TYR A 1 118 ? -8.344 -3.76 11.312 1 97.25 118 TYR A C 1
ATOM 876 O O . TYR A 1 118 ? -7.535 -4.625 11.648 1 97.25 118 TYR A O 1
ATOM 884 N N . ALA A 1 119 ? -9.477 -3.957 10.664 1 97.62 119 ALA A N 1
ATOM 885 C CA . ALA A 1 119 ? -9.844 -5.27 10.133 1 97.62 119 ALA A CA 1
ATOM 886 C C . ALA A 1 119 ? -10.727 -5.137 8.898 1 97.62 119 ALA A C 1
ATOM 888 O O . ALA A 1 119 ? -11.469 -4.16 8.758 1 97.62 119 ALA A O 1
ATOM 889 N N . PHE A 1 120 ? -10.594 -6.094 8.031 1 97.94 120 PHE A N 1
ATOM 890 C CA . PHE A 1 120 ? -11.547 -6.152 6.93 1 97.94 120 PHE A CA 1
ATOM 891 C C . PHE A 1 120 ? -12.867 -6.742 7.391 1 97.94 120 PHE A C 1
ATOM 893 O O . PHE A 1 120 ? -12.898 -7.605 8.266 1 97.94 120 PHE A O 1
ATOM 900 N N . ALA A 1 121 ? -13.914 -6.281 6.77 1 97 121 ALA A N 1
ATOM 901 C CA . ALA A 1 121 ? -15.25 -6.793 7.047 1 97 121 ALA A CA 1
ATOM 902 C C . ALA A 1 121 ? -15.547 -8.039 6.215 1 97 121 ALA A C 1
ATOM 904 O O . ALA A 1 121 ? -14.992 -8.211 5.125 1 97 121 ALA A O 1
ATOM 905 N N . GLY A 1 122 ? -16.406 -8.906 6.766 1 94.69 122 GLY A N 1
ATOM 906 C CA . GLY A 1 122 ? -16.891 -10.047 6.008 1 94.69 122 GLY A CA 1
ATOM 907 C C . GLY A 1 122 ? -16.125 -11.328 6.312 1 94.69 122 GLY A C 1
ATOM 908 O O . GLY A 1 122 ? -15.055 -11.289 6.91 1 94.69 122 GLY A O 1
ATOM 909 N N . GLU A 1 123 ? -16.75 -12.383 5.875 1 93 123 GLU A N 1
ATOM 910 C CA . GLU A 1 123 ? -16.141 -13.695 6.086 1 93 123 GLU A CA 1
ATOM 911 C C . GLU A 1 123 ? -15.188 -14.055 4.957 1 93 123 GLU A C 1
ATOM 913 O O . GLU A 1 123 ? -15.461 -13.781 3.787 1 93 123 GLU A O 1
ATOM 918 N N . ARG A 1 124 ? -14.102 -14.625 5.34 1 94.81 124 ARG A N 1
ATOM 919 C CA . ARG A 1 124 ? -13.117 -15.094 4.371 1 94.81 124 ARG A CA 1
ATOM 920 C C . ARG A 1 124 ? -12.148 -16.078 5.016 1 94.81 124 ARG A C 1
ATOM 922 O O . ARG A 1 124 ? -12.094 -16.188 6.242 1 94.81 124 ARG A O 1
ATOM 929 N N . ARG A 1 125 ? -11.469 -16.766 4.148 1 97.75 125 ARG A N 1
ATOM 930 C CA . ARG A 1 125 ? -10.414 -17.641 4.645 1 97.75 125 ARG A CA 1
ATOM 931 C C . ARG A 1 125 ? -9.266 -16.828 5.234 1 97.75 125 ARG A C 1
ATOM 933 O O . ARG A 1 125 ? -8.859 -15.82 4.66 1 97.75 125 ARG A O 1
ATOM 940 N N . GLN A 1 126 ? -8.852 -17.188 6.406 1 98.31 126 GLN A N 1
ATOM 941 C CA . GLN A 1 126 ? -7.703 -16.562 7.055 1 98.31 126 GLN A CA 1
ATOM 942 C C . GLN A 1 126 ? -6.637 -17.609 7.398 1 98.31 126 GLN A C 1
ATOM 944 O O . GLN A 1 126 ? -6.957 -18.688 7.879 1 98.31 126 GLN A O 1
ATOM 949 N N . MET A 1 127 ? -5.434 -17.281 7.086 1 98.38 127 MET A N 1
ATOM 950 C CA . MET A 1 127 ? -4.324 -18.188 7.359 1 98.38 127 MET A CA 1
ATOM 951 C C . MET A 1 127 ? -3.275 -17.516 8.242 1 98.38 127 MET A C 1
ATOM 953 O O . MET A 1 127 ? -2.918 -16.359 8.008 1 98.38 127 MET A O 1
ATOM 957 N N . THR A 1 128 ? -2.811 -18.281 9.234 1 98.25 128 THR A N 1
ATOM 958 C CA . THR A 1 128 ? -1.709 -17.797 10.062 1 98.25 128 THR A CA 1
ATOM 959 C C . THR A 1 128 ? -0.378 -17.953 9.328 1 98.25 128 THR A C 1
ATOM 961 O O . THR A 1 128 ? -0.31 -18.594 8.281 1 98.25 128 THR A O 1
ATOM 964 N N . GLN A 1 129 ? 0.623 -17.344 9.898 1 97.75 129 GLN A N 1
ATOM 965 C CA . GLN A 1 129 ? 1.967 -17.516 9.352 1 97.75 129 GLN A CA 1
ATOM 966 C C . GLN A 1 129 ? 2.328 -18.984 9.203 1 97.75 129 GLN A C 1
ATOM 968 O O . GLN A 1 129 ? 2.809 -19.406 8.148 1 97.75 129 GLN A O 1
ATOM 973 N N . ALA A 1 130 ? 2.125 -19.766 10.281 1 96.75 130 ALA A N 1
ATOM 974 C CA . ALA A 1 130 ? 2.461 -21.188 10.273 1 96.75 130 ALA A CA 1
ATOM 975 C C . ALA A 1 130 ? 1.735 -21.922 9.148 1 96.75 130 ALA A C 1
ATOM 977 O O . ALA A 1 130 ? 2.322 -22.766 8.469 1 96.75 130 ALA A O 1
ATOM 978 N N . GLU A 1 131 ? 0.474 -21.594 8.945 1 96.25 131 GLU A N 1
ATOM 979 C CA . GLU A 1 131 ? -0.32 -22.234 7.898 1 96.25 131 GLU A CA 1
ATOM 980 C C . GLU A 1 131 ? 0.181 -21.844 6.512 1 96.25 131 GLU A C 1
ATOM 982 O O . GLU A 1 131 ? 0.239 -22.672 5.609 1 96.25 131 GLU A O 1
ATOM 987 N N . VAL A 1 132 ? 0.58 -20.578 6.328 1 94.31 132 VAL A N 1
ATOM 988 C CA . VAL A 1 132 ? 1.086 -20.094 5.047 1 94.31 132 VAL A CA 1
ATOM 989 C C . VAL A 1 132 ? 2.418 -20.766 4.73 1 94.31 132 VAL A C 1
ATOM 991 O O . VAL A 1 132 ? 2.621 -21.266 3.619 1 94.31 132 VAL A O 1
ATOM 994 N N . GLU A 1 133 ? 3.334 -20.781 5.637 1 91.12 133 GLU A N 1
ATOM 995 C CA . GLU A 1 133 ? 4.66 -21.359 5.434 1 91.12 133 GLU A CA 1
ATOM 996 C C . GLU A 1 133 ? 4.582 -22.859 5.18 1 91.12 133 GLU A C 1
ATOM 998 O O . GLU A 1 133 ? 5.41 -23.422 4.461 1 91.12 133 GLU A O 1
ATOM 1003 N N . ALA A 1 134 ? 3.602 -23.5 5.754 1 89.25 134 ALA A N 1
ATOM 1004 C CA . ALA A 1 134 ? 3.387 -24.938 5.52 1 89.25 134 ALA A CA 1
ATOM 1005 C C . ALA A 1 134 ? 2.971 -25.188 4.074 1 89.25 134 ALA A C 1
ATOM 1007 O O . ALA A 1 134 ? 3.285 -26.25 3.514 1 89.25 134 ALA A O 1
ATOM 1008 N N . MET A 1 135 ? 2.316 -24.203 3.555 1 83 135 MET A N 1
ATOM 1009 C CA . MET A 1 135 ? 1.871 -24.344 2.17 1 83 135 MET A CA 1
ATOM 1010 C C . MET A 1 135 ? 3.049 -24.219 1.207 1 83 135 MET A C 1
ATOM 1012 O O . MET A 1 135 ? 3.049 -24.844 0.142 1 83 135 MET A O 1
ATOM 1016 N N . TYR A 1 136 ? 4.047 -23.469 1.629 1 73.5 136 TYR A N 1
ATOM 1017 C CA . TYR A 1 136 ? 5.172 -23.234 0.732 1 73.5 136 TYR A CA 1
ATOM 1018 C C . TYR A 1 136 ? 6.355 -24.125 1.098 1 73.5 136 TYR A C 1
ATOM 1020 O O . TYR A 1 136 ? 7.359 -24.156 0.379 1 73.5 136 TYR A O 1
ATOM 1028 N N . ALA A 1 137 ? 6.359 -24.828 2.342 1 65.44 137 ALA A N 1
ATOM 1029 C CA . ALA A 1 137 ? 7.453 -25.688 2.785 1 65.44 137 ALA A CA 1
ATOM 1030 C C . ALA A 1 137 ? 7.707 -26.812 1.786 1 65.44 137 ALA A C 1
ATOM 1032 O O . ALA A 1 137 ? 6.766 -27.422 1.287 1 65.44 137 ALA A O 1
ATOM 1033 N N . PRO A 1 138 ? 9.062 -26.797 1.233 1 56.38 138 PRO A N 1
ATOM 1034 C CA . PRO A 1 138 ? 9.367 -27.953 0.394 1 56.38 138 PRO A CA 1
ATOM 1035 C C . PRO A 1 138 ? 8.906 -29.266 1.016 1 56.38 138 PRO A C 1
ATOM 1037 O O . PRO A 1 138 ? 8.836 -29.391 2.242 1 56.38 138 PRO A O 1
ATOM 1040 N N . SER A 1 139 ? 8.086 -30.062 0.381 1 46.12 139 SER A N 1
ATOM 1041 C CA . SER A 1 139 ? 7.781 -31.422 0.818 1 46.12 139 SER A CA 1
ATOM 1042 C C . SER A 1 139 ? 9 -32.094 1.468 1 46.12 139 SER A C 1
ATOM 1044 O O . SER A 1 139 ? 10.125 -31.906 1.008 1 46.12 139 SER A O 1
ATOM 1046 N N . ASP A 1 140 ? 9.008 -32.5 2.676 1 40.84 140 ASP A N 1
ATOM 1047 C CA . ASP A 1 140 ? 10.008 -33.344 3.336 1 40.84 140 ASP A CA 1
ATOM 1048 C C . ASP A 1 140 ? 10.68 -34.281 2.338 1 40.84 140 ASP A C 1
ATOM 1050 O O . ASP A 1 140 ? 10.016 -34.844 1.48 1 40.84 140 ASP A O 1
ATOM 1054 N N . LEU A 1 141 ? 12.125 -34.312 2.08 1 40.62 141 LEU A N 1
ATOM 1055 C CA . LEU A 1 141 ? 13.023 -35.406 1.698 1 40.62 141 LEU A CA 1
ATOM 1056 C C . LEU A 1 141 ? 12.531 -36.719 2.238 1 40.62 141 LEU A C 1
ATOM 1058 O O . LEU A 1 141 ? 12.281 -36.875 3.438 1 40.62 141 LEU A O 1
ATOM 1062 N N . GLY A 1 142 ? 11.836 -37.625 1.603 1 34.25 142 GLY A N 1
ATOM 1063 C CA . GLY A 1 142 ? 11.883 -39.031 1.923 1 34.25 142 GLY A CA 1
ATOM 1064 C C . GLY A 1 142 ? 13.156 -39.438 2.641 1 34.25 142 GLY A C 1
ATOM 1065 O O . GLY A 1 142 ? 14.234 -38.938 2.354 1 34.25 142 GLY A O 1
ATOM 1066 N N . ASP A 1 143 ? 13.078 -39.906 3.881 1 35.12 143 ASP A N 1
ATOM 1067 C CA . ASP A 1 143 ? 14.047 -40.688 4.633 1 35.12 143 ASP A CA 1
ATOM 1068 C C . ASP A 1 143 ? 14.82 -41.625 3.707 1 35.12 143 ASP A C 1
ATOM 1070 O O . ASP A 1 143 ? 14.312 -42.688 3.301 1 35.12 143 ASP A O 1
ATOM 1074 N N . SER A 1 144 ? 15.344 -41.219 2.639 1 30.78 144 SER A N 1
ATOM 1075 C CA . SER A 1 144 ? 16.234 -42.25 2.119 1 30.78 144 SER A CA 1
ATOM 1076 C C . SER A 1 144 ? 17.141 -42.812 3.217 1 30.78 144 SER A C 1
ATOM 1078 O O . SER A 1 144 ? 18.156 -42.219 3.549 1 30.78 144 SER A O 1
ATOM 1080 N N . GLN A 1 145 ? 16.484 -43.531 4.34 1 22.02 145 GLN A N 1
ATOM 1081 C CA . GLN A 1 145 ? 17.219 -44.75 4.688 1 22.02 145 GLN A CA 1
ATOM 1082 C C . GLN A 1 145 ? 17.094 -45.781 3.592 1 22.02 145 GLN A C 1
ATOM 1084 O O . GLN A 1 145 ? 16.016 -45.969 3.018 1 22.02 145 GLN A O 1
ATOM 1089 N N . MET B 1 1 ? 2.543 12.992 21.859 1 88.94 1 MET B N 1
ATOM 1090 C CA . MET B 1 1 ? 2.6 11.539 21.797 1 88.94 1 MET B CA 1
ATOM 1091 C C . MET B 1 1 ? 4.043 11.047 21.75 1 88.94 1 MET B C 1
ATOM 1093 O O . MET B 1 1 ? 4.961 11.836 21.531 1 88.94 1 MET B O 1
ATOM 1097 N N . THR B 1 2 ? 4.199 9.742 21.891 1 93.69 2 THR B N 1
ATOM 1098 C CA . THR B 1 2 ? 5.539 9.156 21.938 1 93.69 2 THR B CA 1
ATOM 1099 C C . THR B 1 2 ? 6.109 9.016 20.516 1 93.69 2 THR B C 1
ATOM 1101 O O . THR B 1 2 ? 5.383 8.664 19.594 1 93.69 2 THR B O 1
ATOM 1104 N N . GLU B 1 3 ? 7.359 9.258 20.5 1 97.56 3 GLU B N 1
ATOM 1105 C CA . GLU B 1 3 ? 8.055 9.094 19.234 1 97.56 3 GLU B CA 1
ATOM 1106 C C . GLU B 1 3 ? 8.109 7.629 18.812 1 97.56 3 GLU B C 1
ATOM 1108 O O . GLU B 1 3 ? 8.367 6.75 19.641 1 97.56 3 GLU B O 1
ATOM 1113 N N . LEU B 1 4 ? 7.891 7.367 17.562 1 98.19 4 LEU B N 1
ATOM 1114 C CA . LEU B 1 4 ? 7.934 6.023 17 1 98.19 4 LEU B CA 1
ATOM 1115 C C . LEU B 1 4 ? 9.148 5.848 16.094 1 98.19 4 LEU B C 1
ATOM 1117 O O . LEU B 1 4 ? 9.641 6.82 15.508 1 98.19 4 LEU B O 1
ATOM 1121 N N . HIS B 1 5 ? 9.641 4.629 16 1 98.62 5 HIS B N 1
ATOM 1122 C CA . HIS B 1 5 ? 10.727 4.234 15.117 1 98.62 5 HIS B CA 1
ATOM 1123 C C . HIS B 1 5 ? 10.266 3.184 14.109 1 98.62 5 HIS B C 1
ATOM 1125 O O . HIS B 1 5 ? 9.711 2.15 14.5 1 98.62 5 HIS B O 1
ATOM 1131 N N . GLY B 1 6 ? 10.461 3.518 12.875 1 98.62 6 GLY B N 1
ATOM 1132 C CA . GLY B 1 6 ? 10.055 2.609 11.812 1 98.62 6 GLY B CA 1
ATOM 1133 C C . GLY B 1 6 ? 11.094 2.465 10.719 1 98.62 6 GLY B C 1
ATOM 1134 O O . GLY B 1 6 ? 12.164 3.072 10.789 1 98.62 6 GLY B O 1
ATOM 1135 N N . GLU B 1 7 ? 10.867 1.551 9.781 1 98.88 7 GLU B N 1
ATOM 1136 C CA . GLU B 1 7 ? 11.766 1.336 8.656 1 98.88 7 GLU B CA 1
ATOM 1137 C C . GLU B 1 7 ? 11.016 0.772 7.449 1 98.88 7 GLU B C 1
ATOM 1139 O O . GLU B 1 7 ? 9.953 0.164 7.602 1 98.88 7 GLU B O 1
ATOM 1144 N N . CYS B 1 8 ? 11.617 1.009 6.285 1 98.88 8 CYS B N 1
ATOM 1145 C CA . CYS B 1 8 ? 11.047 0.432 5.074 1 98.88 8 CYS B CA 1
ATOM 1146 C C . CYS B 1 8 ? 11.297 -1.07 5.016 1 98.88 8 CYS B C 1
ATOM 1148 O O . CYS B 1 8 ? 11.875 -1.645 5.941 1 98.88 8 CYS B O 1
ATOM 1150 N N . MET B 1 9 ? 10.859 -1.713 3.975 1 98.62 9 MET B N 1
ATOM 1151 C CA . MET B 1 9 ? 10.898 -3.166 3.834 1 98.62 9 MET B CA 1
ATOM 1152 C C . MET B 1 9 ? 12.336 -3.676 3.855 1 98.62 9 MET B C 1
ATOM 1154 O O . MET B 1 9 ? 12.633 -4.672 4.516 1 98.62 9 MET B O 1
ATOM 1158 N N . CYS B 1 10 ? 13.234 -3.025 3.184 1 98.69 10 CYS B N 1
ATOM 1159 C CA . CYS B 1 10 ? 14.602 -3.508 3.047 1 98.69 10 CYS B CA 1
ATOM 1160 C C . CYS B 1 10 ? 15.492 -2.963 4.16 1 98.69 10 CYS B C 1
ATOM 1162 O O . CYS B 1 10 ? 16.656 -3.359 4.289 1 98.69 10 CYS B O 1
ATOM 1164 N N . GLY B 1 11 ? 14.984 -2.053 4.902 1 98.69 11 GLY B N 1
ATOM 1165 C CA . GLY B 1 11 ? 15.727 -1.51 6.031 1 98.69 11 GLY B CA 1
ATOM 1166 C C . GLY B 1 11 ? 16.609 -0.338 5.656 1 98.69 11 GLY B C 1
ATOM 1167 O O . GLY B 1 11 ? 17.203 0.303 6.527 1 98.69 11 GLY B O 1
ATOM 1168 N N . ALA B 1 12 ? 16.703 0.052 4.414 1 98.88 12 ALA B N 1
ATOM 1169 C CA . ALA B 1 12 ? 17.609 1.112 3.969 1 98.88 12 ALA B CA 1
ATOM 1170 C C . ALA B 1 12 ? 17.109 2.482 4.414 1 98.88 12 ALA B C 1
ATOM 1172 O O . ALA B 1 12 ? 17.891 3.418 4.574 1 98.88 12 ALA B O 1
ATOM 1173 N N . VAL B 1 13 ? 15.828 2.625 4.574 1 98.94 13 VAL B N 1
ATOM 1174 C CA . VAL B 1 13 ? 15.266 3.861 5.105 1 98.94 13 VAL B CA 1
ATOM 1175 C C . VAL B 1 13 ? 14.789 3.639 6.539 1 98.94 13 VAL B C 1
ATOM 1177 O O . VAL B 1 13 ? 14.023 2.711 6.809 1 98.94 13 VAL B O 1
ATOM 1180 N N . THR B 1 14 ? 15.227 4.422 7.418 1 98.88 14 THR B N 1
ATOM 1181 C CA . THR B 1 14 ? 14.742 4.449 8.789 1 98.88 14 THR B CA 1
ATOM 1182 C C . THR B 1 14 ? 14.023 5.766 9.086 1 98.88 14 THR B C 1
ATOM 1184 O O . THR B 1 14 ? 14.422 6.82 8.594 1 98.88 14 THR B O 1
ATOM 1187 N N . ILE B 1 15 ? 12.961 5.668 9.898 1 98.75 15 ILE B N 1
ATOM 1188 C CA . ILE B 1 15 ? 12.133 6.836 10.164 1 98.75 15 ILE B CA 1
ATOM 1189 C C . ILE B 1 15 ? 11.891 6.973 11.664 1 98.75 15 ILE B C 1
ATOM 1191 O O . ILE B 1 15 ? 11.625 5.98 12.344 1 98.75 15 ILE B O 1
ATOM 1195 N N . THR B 1 16 ? 12.008 8.164 12.117 1 98.69 16 THR B N 1
ATOM 1196 C CA . THR B 1 16 ? 11.562 8.555 13.445 1 98.69 16 THR B CA 1
ATOM 1197 C C . THR B 1 16 ? 10.5 9.648 13.359 1 98.69 16 THR B C 1
ATOM 1199 O O . THR B 1 16 ? 10.727 10.68 12.727 1 98.69 16 THR B O 1
ATOM 1202 N N . ALA B 1 17 ? 9.391 9.383 14 1 98.19 17 ALA B N 1
ATOM 1203 C CA . ALA B 1 17 ? 8.273 10.32 13.891 1 98.19 17 ALA B CA 1
ATOM 1204 C C . ALA B 1 17 ? 7.387 10.266 15.133 1 98.19 17 ALA B C 1
ATOM 1206 O O . ALA B 1 17 ? 7.266 9.219 15.773 1 98.19 17 ALA B O 1
ATOM 1207 N N . THR B 1 18 ? 6.777 11.391 15.445 1 98.25 18 THR B N 1
ATOM 1208 C CA . THR B 1 18 ? 5.777 11.469 16.516 1 98.25 18 THR B CA 1
ATOM 1209 C C . THR B 1 18 ? 4.387 11.688 15.922 1 98.25 18 THR B C 1
ATOM 1211 O O . THR B 1 18 ? 4.141 12.68 15.242 1 98.25 18 THR B O 1
ATOM 1214 N N . PRO B 1 19 ? 3.486 10.734 16.234 1 98.06 19 PRO B N 1
ATOM 1215 C CA . PRO B 1 19 ? 2.117 10.977 15.758 1 98.06 19 PRO B CA 1
ATOM 1216 C C . PRO B 1 19 ? 1.522 12.266 16.312 1 98.06 19 PRO B C 1
ATOM 1218 O O . PRO B 1 1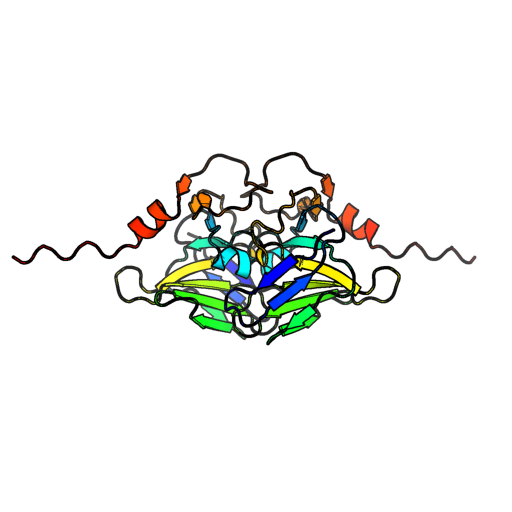9 ? 1.743 12.602 17.484 1 98.06 19 PRO B O 1
ATOM 1221 N N . ALA B 1 20 ? 0.81 13.062 15.492 1 97.81 20 ALA B N 1
ATOM 1222 C CA . ALA B 1 20 ? 0.141 14.281 15.93 1 97.81 20 ALA B CA 1
ATOM 1223 C C . ALA B 1 20 ? -1.216 13.969 16.547 1 97.81 20 ALA B C 1
ATOM 1225 O O . ALA B 1 20 ? -1.788 14.805 17.25 1 97.81 20 ALA B O 1
ATOM 1226 N N . ARG B 1 21 ? -1.753 12.82 16.172 1 95.69 21 ARG B N 1
ATOM 1227 C CA . ARG B 1 21 ? -3.004 12.305 16.719 1 95.69 21 ARG B CA 1
ATOM 1228 C C . ARG B 1 21 ? -2.957 10.781 16.844 1 95.69 21 ARG B C 1
ATOM 1230 O O . ARG B 1 21 ? -2.225 10.117 16.109 1 95.69 21 ARG B O 1
ATOM 1237 N N . ALA B 1 22 ? -3.742 10.273 17.766 1 93.81 22 ALA B N 1
ATOM 1238 C CA . ALA B 1 22 ? -3.828 8.82 17.938 1 93.81 22 ALA B CA 1
ATOM 1239 C C . ALA B 1 22 ? -4.91 8.227 17.047 1 93.81 22 ALA B C 1
ATOM 1241 O O . ALA B 1 22 ? -5.91 7.703 17.531 1 93.81 22 ALA B O 1
ATOM 1242 N N . ALA B 1 23 ? -4.707 8.219 15.805 1 96.94 23 ALA B N 1
ATOM 1243 C CA . ALA B 1 23 ? -5.719 7.727 14.875 1 96.94 23 ALA B CA 1
ATOM 1244 C C . ALA B 1 23 ? -5.105 7.434 13.508 1 96.94 23 ALA B C 1
ATOM 1246 O O . ALA B 1 23 ? -4.25 8.18 13.023 1 96.94 23 ALA B O 1
ATOM 1247 N N . LEU B 1 24 ? -5.609 6.355 12.938 1 98.12 24 LEU B N 1
ATOM 1248 C CA . LEU B 1 24 ? -5.305 6.043 11.547 1 98.12 24 LEU B CA 1
ATOM 1249 C C . LEU B 1 24 ? -6.383 6.59 10.617 1 98.12 24 LEU B C 1
ATOM 1251 O O . LEU B 1 24 ? -7.559 6.656 10.992 1 98.12 24 LEU B O 1
ATOM 1255 N N . GLY B 1 25 ? -5.977 6.973 9.453 1 98.5 25 GLY B N 1
ATOM 1256 C CA . GLY B 1 25 ? -6.863 7.211 8.32 1 98.5 25 GLY B CA 1
ATOM 1257 C C . GLY B 1 25 ? -6.555 6.328 7.129 1 98.5 25 GLY B C 1
ATOM 1258 O O . GLY B 1 25 ? -5.406 5.93 6.926 1 98.5 25 GLY B O 1
ATOM 1259 N N . ALA B 1 26 ? -7.598 6.023 6.379 1 98.75 26 ALA B N 1
ATOM 1260 C CA . ALA B 1 26 ? -7.449 5.285 5.125 1 98.75 26 ALA B CA 1
ATOM 1261 C C . ALA B 1 26 ? -8 6.086 3.949 1 98.75 26 ALA B C 1
ATOM 1263 O O . ALA B 1 26 ? -9.18 6.461 3.945 1 98.75 26 ALA B O 1
ATOM 1264 N N . CYS B 1 27 ? -7.203 6.332 3.002 1 98.69 27 CYS B N 1
ATOM 1265 C CA . CYS B 1 27 ? -7.625 7.082 1.824 1 98.69 27 CYS B CA 1
ATOM 1266 C C . CYS B 1 27 ? -7.852 6.152 0.637 1 98.69 27 CYS B C 1
ATOM 1268 O O . CYS B 1 27 ? -6.965 5.375 0.275 1 98.69 27 CYS B O 1
ATOM 1270 N N . HIS B 1 28 ? -8.977 6.277 -0.041 1 98.62 28 HIS B N 1
ATOM 1271 C CA . HIS B 1 28 ? -9.359 5.383 -1.128 1 98.62 28 HIS B CA 1
ATOM 1272 C C . HIS B 1 28 ? -9.297 6.094 -2.475 1 98.62 28 HIS B C 1
ATOM 1274 O O . HIS B 1 28 ? -9.758 5.562 -3.486 1 98.62 28 HIS B O 1
ATOM 1280 N N . CYS B 1 29 ? -8.75 7.254 -2.561 1 98.19 29 CYS B N 1
ATOM 1281 C CA . CYS B 1 29 ? -8.727 7.922 -3.857 1 98.19 29 CYS B CA 1
ATOM 1282 C C . CYS B 1 29 ? -7.941 7.105 -4.879 1 98.19 29 CYS B C 1
ATOM 1284 O O . CYS B 1 29 ? -7.211 6.188 -4.512 1 98.19 29 CYS B O 1
ATOM 1286 N N . ASP B 1 30 ? -8.039 7.473 -6.117 1 97.44 30 ASP B N 1
ATOM 1287 C CA . ASP B 1 30 ? -7.414 6.719 -7.199 1 97.44 30 ASP B CA 1
ATOM 1288 C C . ASP B 1 30 ? -5.898 6.684 -7.035 1 97.44 30 ASP B C 1
ATOM 1290 O O . ASP B 1 30 ? -5.27 5.637 -7.23 1 97.44 30 ASP B O 1
ATOM 1294 N N . MET B 1 31 ? -5.328 7.773 -6.684 1 98.31 31 MET B N 1
ATOM 1295 C CA . MET B 1 31 ? -3.875 7.836 -6.566 1 98.31 31 MET B CA 1
ATOM 1296 C C . MET B 1 31 ? -3.377 6.93 -5.445 1 98.31 31 MET B C 1
ATOM 1298 O O . MET B 1 31 ? -2.418 6.176 -5.629 1 98.31 31 MET B O 1
ATOM 1302 N N . CYS B 1 32 ? -4.051 6.957 -4.355 1 98.69 32 CYS B N 1
ATOM 1303 C CA . CYS B 1 32 ? -3.613 6.156 -3.219 1 98.69 32 CYS B CA 1
ATOM 1304 C C . CYS B 1 32 ? -3.797 4.668 -3.494 1 98.69 32 CYS B C 1
ATOM 1306 O O . CYS B 1 32 ? -2.959 3.854 -3.105 1 98.69 32 CYS B O 1
ATOM 1308 N N . ARG B 1 33 ? -4.891 4.344 -4.164 1 98.56 33 ARG B N 1
ATOM 1309 C CA . ARG B 1 33 ? -5.098 2.938 -4.504 1 98.56 33 ARG B CA 1
ATOM 1310 C C . ARG B 1 33 ? -4.023 2.445 -5.469 1 98.56 33 ARG B C 1
ATOM 1312 O O . ARG B 1 33 ? -3.459 1.366 -5.277 1 98.56 33 ARG B O 1
ATOM 1319 N N . ARG B 1 34 ? -3.734 3.248 -6.445 1 98.69 34 ARG B N 1
ATOM 1320 C CA . ARG B 1 34 ? -2.699 2.855 -7.398 1 98.69 34 ARG B CA 1
ATOM 1321 C C . ARG B 1 34 ? -1.327 2.824 -6.734 1 98.69 34 ARG B C 1
ATOM 1323 O O . ARG B 1 34 ? -0.48 1.999 -7.082 1 98.69 34 ARG B O 1
ATOM 1330 N N . TRP B 1 35 ? -1.137 3.639 -5.766 1 98.88 35 TRP B N 1
ATOM 1331 C CA . TRP B 1 35 ? 0.141 3.766 -5.074 1 98.88 35 TRP B CA 1
ATOM 1332 C C . TRP B 1 35 ? 0.391 2.566 -4.168 1 98.88 35 TRP B C 1
ATOM 1334 O O . TRP B 1 35 ? 1.483 1.993 -4.172 1 98.88 35 TRP B O 1
ATOM 1344 N N . THR B 1 36 ? -0.656 2.062 -3.461 1 98.81 36 THR B N 1
ATOM 1345 C CA . THR B 1 36 ? -0.427 1.152 -2.344 1 98.81 36 THR B CA 1
ATOM 1346 C C . THR B 1 36 ? -1.156 -0.17 -2.566 1 98.81 36 THR B C 1
ATOM 1348 O O . THR B 1 36 ? -1.112 -1.06 -1.715 1 98.81 36 THR B O 1
ATOM 1351 N N . SER B 1 37 ? -1.863 -0.32 -3.66 1 98.44 37 SER B N 1
ATOM 1352 C CA . SER B 1 37 ? -2.588 -1.523 -4.059 1 98.44 37 SER B CA 1
ATOM 1353 C C . SER B 1 37 ? -3.947 -1.603 -3.371 1 98.44 37 SER B C 1
ATOM 1355 O O . SER B 1 37 ? -4.785 -2.43 -3.734 1 98.44 37 SER B O 1
ATOM 1357 N N . SER B 1 38 ? -4.223 -0.795 -2.438 1 97 38 SER B N 1
ATOM 1358 C CA . SER B 1 38 ? -5.5 -0.73 -1.735 1 97 38 SER B CA 1
ATOM 1359 C C . SER B 1 38 ? -5.77 0.676 -1.211 1 97 38 SER B C 1
ATOM 1361 O O . SER B 1 38 ? -6.016 1.598 -1.991 1 97 38 SER B O 1
ATOM 1363 N N . ALA B 1 39 ? -5.844 0.86 0.13 1 98.12 39 ALA B N 1
ATOM 1364 C CA . ALA B 1 39 ? -5.977 2.174 0.754 1 98.12 39 ALA B CA 1
ATOM 1365 C C . ALA B 1 39 ? -4.668 2.605 1.408 1 98.12 39 ALA B C 1
ATOM 1367 O O . ALA B 1 39 ? -3.914 1.77 1.913 1 98.12 39 ALA B O 1
ATOM 1368 N N . TYR B 1 40 ? -4.398 3.887 1.272 1 98.81 40 TYR B N 1
ATOM 1369 C CA . TYR B 1 40 ? -3.254 4.406 2.012 1 98.81 40 TYR B CA 1
ATOM 1370 C C . TYR B 1 40 ? -3.604 4.617 3.48 1 98.81 40 TYR B C 1
ATOM 1372 O O . TYR B 1 40 ? -4.297 5.574 3.828 1 98.81 40 TYR B O 1
ATOM 1380 N N . VAL B 1 41 ? -3.145 3.729 4.273 1 98.81 41 VAL B N 1
ATOM 1381 C CA . VAL B 1 41 ? -3.387 3.809 5.711 1 98.81 41 VAL B CA 1
ATOM 1382 C C . VAL B 1 41 ? -2.238 4.551 6.387 1 98.81 41 VAL B C 1
ATOM 1384 O O . VAL B 1 41 ? -1.087 4.109 6.328 1 98.81 41 VAL B O 1
ATOM 1387 N N . SER B 1 42 ? -2.588 5.633 6.992 1 98.75 42 SER B N 1
ATOM 1388 C CA . SER B 1 42 ? -1.556 6.531 7.5 1 98.75 42 SER B CA 1
ATOM 1389 C C . SER B 1 42 ? -2.02 7.254 8.758 1 98.75 42 SER B C 1
ATOM 1391 O O . SER B 1 42 ? -3.176 7.121 9.172 1 98.75 42 SER B O 1
ATOM 1393 N N . PHE B 1 43 ? -1.096 7.953 9.438 1 98.31 43 PHE B N 1
ATOM 1394 C CA . PHE B 1 43 ? -1.41 8.867 10.531 1 98.31 43 PHE B CA 1
ATOM 1395 C C . PHE B 1 43 ? -0.619 10.164 10.398 1 98.31 43 PHE B C 1
ATOM 1397 O O . PHE B 1 43 ? 0.486 10.164 9.852 1 98.31 43 PHE B O 1
ATOM 1404 N N . PRO B 1 44 ? -1.233 11.289 10.805 1 98.19 44 PRO B N 1
ATOM 1405 C CA . PRO B 1 44 ? -0.491 12.555 10.766 1 98.19 44 PRO B CA 1
ATOM 1406 C C . PRO B 1 44 ? 0.665 12.586 11.766 1 98.19 44 PRO B C 1
ATOM 1408 O O . PRO B 1 44 ? 0.544 12.055 12.875 1 98.19 44 PRO B O 1
ATOM 1411 N N . VAL B 1 45 ? 1.734 13.266 11.375 1 98.38 45 VAL B N 1
ATOM 1412 C CA . VAL B 1 45 ? 2.873 13.344 12.281 1 98.38 45 VAL B CA 1
ATOM 1413 C C . VAL B 1 45 ? 3.172 14.805 12.609 1 98.38 45 VAL B C 1
ATOM 1415 O O . VAL B 1 45 ? 2.846 15.703 11.82 1 98.38 45 VAL B O 1
ATOM 1418 N N . GLU B 1 46 ? 3.775 14.953 13.727 1 97.81 46 GLU B N 1
ATOM 1419 C CA . GLU B 1 46 ? 4.266 16.281 14.117 1 97.81 46 GLU B CA 1
ATOM 1420 C C . GLU B 1 46 ? 5.434 16.719 13.242 1 97.81 46 GLU B C 1
ATOM 1422 O O . GLU B 1 46 ? 6.137 15.875 12.672 1 97.81 46 GLU B O 1
ATOM 1427 N N . PRO B 1 47 ? 5.562 18.031 13.125 1 95.75 47 PRO B N 1
ATOM 1428 C CA . PRO B 1 47 ? 6.762 18.5 12.422 1 95.75 47 PRO B CA 1
ATOM 1429 C C . PRO B 1 47 ? 8.047 17.969 13.047 1 95.75 47 PRO B C 1
ATOM 1431 O O . PRO B 1 47 ? 8.102 17.719 14.258 1 95.75 47 PRO B 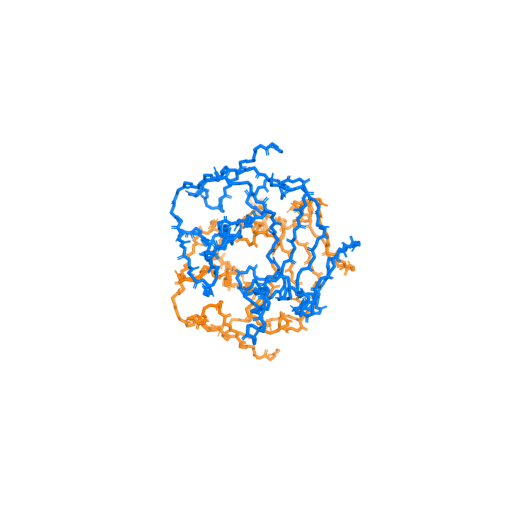O 1
ATOM 1434 N N . GLY B 1 48 ? 9.008 17.734 12.203 1 95.38 48 GLY B N 1
ATOM 1435 C CA . GLY B 1 48 ? 10.328 17.391 12.711 1 95.38 48 GLY B CA 1
ATOM 1436 C C . GLY B 1 48 ? 10.648 15.914 12.594 1 95.38 48 GLY B C 1
ATOM 1437 O O . GLY B 1 48 ? 11.617 15.438 13.188 1 95.38 48 GLY B O 1
ATOM 1438 N N . TYR B 1 49 ? 9.844 15.156 11.93 1 97.06 49 TYR B N 1
ATOM 1439 C CA . TYR B 1 49 ? 10.203 13.766 11.695 1 97.06 49 TYR B CA 1
ATOM 1440 C C . TYR B 1 49 ? 11.523 13.664 10.945 1 97.06 49 TYR B C 1
ATOM 1442 O O . TYR B 1 49 ? 11.914 14.594 10.227 1 97.06 49 TYR B O 1
ATOM 1450 N N . ALA B 1 50 ? 12.25 12.5 11.164 1 98.38 50 ALA B N 1
ATOM 1451 C CA . ALA B 1 50 ? 13.508 12.227 10.469 1 98.38 50 ALA B CA 1
ATOM 1452 C C . ALA B 1 50 ? 13.383 10.984 9.586 1 98.38 50 ALA B C 1
ATOM 1454 O O . ALA B 1 50 ? 12.766 9.992 9.984 1 98.38 50 ALA B O 1
ATOM 1455 N N . ALA B 1 51 ? 13.891 11.094 8.438 1 98.31 51 ALA B N 1
ATOM 1456 C CA . ALA B 1 51 ? 14 9.977 7.504 1 98.31 51 ALA B CA 1
ATOM 1457 C C . ALA B 1 51 ? 15.406 9.883 6.922 1 98.31 51 ALA B C 1
ATOM 1459 O O . ALA B 1 51 ? 15.875 10.805 6.262 1 98.31 51 ALA B O 1
ATOM 1460 N N . LEU B 1 52 ? 16.016 8.711 7.156 1 98.69 52 LEU B N 1
ATOM 1461 C CA . LEU B 1 52 ? 17.375 8.508 6.668 1 98.69 52 LEU B CA 1
ATOM 1462 C C . LEU B 1 52 ? 17.438 7.359 5.668 1 98.69 52 LEU B C 1
ATOM 1464 O O . LEU B 1 52 ? 16.812 6.316 5.887 1 98.69 52 LEU B O 1
ATOM 1468 N N . GLY B 1 53 ? 18.141 7.547 4.566 1 98.81 53 GLY B N 1
ATOM 1469 C CA . GLY B 1 53 ? 18.297 6.508 3.559 1 98.81 53 GLY B CA 1
ATOM 1470 C C . GLY B 1 53 ? 17.953 6.984 2.158 1 98.81 53 GLY B C 1
ATOM 1471 O O . GLY B 1 53 ? 17.891 8.188 1.903 1 98.81 53 GLY B O 1
ATOM 1472 N N . PRO B 1 54 ? 17.844 6.055 1.183 1 98.81 54 PRO B N 1
ATOM 1473 C CA . PRO B 1 54 ? 17.578 6.383 -0.221 1 98.81 54 PRO B CA 1
ATOM 1474 C C . PRO B 1 54 ? 16.109 6.699 -0.49 1 98.81 54 PRO B C 1
ATOM 1476 O O . PRO B 1 54 ? 15.438 5.945 -1.189 1 98.81 54 PRO B O 1
ATOM 1479 N N . VAL B 1 55 ? 15.711 7.898 -0.041 1 98.88 55 VAL B N 1
ATOM 1480 C CA . VAL B 1 55 ? 14.336 8.359 -0.217 1 98.88 55 VAL B CA 1
ATOM 1481 C C . VAL B 1 55 ? 14.188 9.023 -1.584 1 98.88 55 VAL B C 1
ATOM 1483 O O . VAL B 1 55 ? 15.016 9.852 -1.973 1 98.88 55 VAL B O 1
ATOM 1486 N N . LYS B 1 56 ? 13.172 8.625 -2.297 1 98.88 56 LYS B N 1
ATOM 1487 C CA . LYS B 1 56 ? 12.742 9.328 -3.504 1 98.88 56 LYS B CA 1
ATOM 1488 C C . LYS B 1 56 ? 11.414 10.039 -3.283 1 98.88 56 LYS B C 1
ATOM 1490 O O . LYS B 1 56 ? 10.531 9.523 -2.586 1 98.88 56 LYS B O 1
ATOM 1495 N N . VAL B 1 57 ? 11.312 11.18 -3.887 1 98.81 57 VAL B N 1
ATOM 1496 C CA . VAL B 1 57 ? 10.102 11.984 -3.744 1 98.81 57 VAL B CA 1
ATOM 1497 C C . VAL B 1 57 ? 9.477 12.227 -5.117 1 98.81 57 VAL B C 1
ATOM 1499 O O . VAL B 1 57 ? 10.18 12.547 -6.078 1 98.81 57 VAL B O 1
ATOM 1502 N N . TYR B 1 58 ? 8.234 12.031 -5.199 1 98.88 58 TYR B N 1
ATOM 1503 C CA . TYR B 1 58 ? 7.461 12.273 -6.41 1 98.88 58 TYR B CA 1
ATOM 1504 C C . TYR B 1 58 ? 6.398 13.336 -6.168 1 98.88 58 TYR B C 1
ATOM 1506 O O . TYR B 1 58 ? 5.555 13.188 -5.281 1 98.88 58 TYR B O 1
ATOM 1514 N N . GLY B 1 59 ? 6.461 14.43 -6.996 1 98.56 59 GLY B N 1
ATOM 1515 C CA . GLY B 1 59 ? 5.375 15.398 -6.965 1 98.56 59 GLY B CA 1
ATOM 1516 C C . GLY B 1 59 ? 4.09 14.867 -7.566 1 98.56 59 GLY B C 1
ATOM 1517 O O . GLY B 1 59 ? 3.861 14.992 -8.773 1 98.56 59 GLY B O 1
ATOM 1518 N N . SER B 1 60 ? 3.252 14.305 -6.73 1 97.88 60 SER B N 1
ATOM 1519 C CA . SER B 1 60 ? 2.088 13.57 -7.207 1 97.88 60 SER B CA 1
ATOM 1520 C C . SER B 1 60 ? 0.969 14.516 -7.633 1 97.88 60 SER B C 1
ATOM 1522 O O . SER B 1 60 ? 0.038 14.109 -8.328 1 97.88 60 SER B O 1
ATOM 1524 N N . SER B 1 61 ? 0.92 15.688 -7.164 1 96 61 SER B N 1
ATOM 1525 C CA . SER B 1 61 ? -0.022 16.734 -7.539 1 96 61 SER B CA 1
ATOM 1526 C C . SER B 1 61 ? 0.602 18.125 -7.379 1 96 61 SER B C 1
ATOM 1528 O O . SER B 1 61 ? 1.758 18.25 -6.969 1 96 61 SER B O 1
ATOM 1530 N N . ASP B 1 62 ? -0.229 19.141 -7.691 1 94 62 ASP B N 1
ATOM 1531 C CA . ASP B 1 62 ? 0.246 20.516 -7.52 1 94 62 ASP B CA 1
ATOM 1532 C C . ASP B 1 62 ? 0.366 20.875 -6.039 1 94 62 ASP B C 1
ATOM 1534 O O . ASP B 1 62 ? 1.063 21.828 -5.68 1 94 62 ASP B O 1
ATOM 1538 N N . TRP B 1 63 ? -0.255 20.062 -5.266 1 94.44 63 TRP B N 1
ATOM 1539 C CA . TRP B 1 63 ? -0.35 20.5 -3.879 1 94.44 63 TRP B CA 1
ATOM 1540 C C . TRP B 1 63 ? 0.37 19.531 -2.947 1 94.44 63 TRP B C 1
ATOM 1542 O O . TRP B 1 63 ? 0.47 19.781 -1.742 1 94.44 63 TRP B O 1
ATOM 1552 N N . ALA B 1 64 ? 0.869 18.406 -3.529 1 97.31 64 ALA B N 1
ATOM 1553 C CA . ALA B 1 64 ? 1.416 17.422 -2.594 1 97.31 64 ALA B CA 1
ATOM 1554 C C . ALA B 1 64 ? 2.498 16.578 -3.256 1 97.31 64 ALA B C 1
ATOM 1556 O O . ALA B 1 64 ? 2.576 16.516 -4.484 1 97.31 64 ALA B O 1
ATOM 1557 N N . GLU B 1 65 ? 3.289 15.961 -2.43 1 98.56 65 GLU B N 1
ATOM 1558 C CA . GLU B 1 65 ? 4.293 14.992 -2.848 1 98.56 65 GLU B CA 1
ATOM 1559 C C . GLU B 1 65 ? 4.133 13.672 -2.094 1 98.56 65 GLU B C 1
ATOM 1561 O O . GLU B 1 65 ? 3.496 13.625 -1.04 1 98.56 65 GLU B O 1
ATOM 1566 N N . ARG B 1 66 ? 4.637 12.664 -2.674 1 98.88 66 ARG B N 1
ATOM 1567 C CA . ARG B 1 66 ? 4.703 11.328 -2.086 1 98.88 66 ARG B CA 1
ATOM 1568 C C . ARG B 1 66 ? 6.129 10.789 -2.117 1 98.88 66 ARG B C 1
ATOM 1570 O O . ARG B 1 66 ? 6.852 10.992 -3.096 1 98.88 66 ARG B O 1
ATOM 1577 N N . ALA B 1 67 ? 6.492 10.125 -1.05 1 98.94 67 ALA B N 1
ATOM 1578 C CA . ALA B 1 67 ? 7.852 9.602 -0.936 1 98.94 67 ALA B CA 1
ATOM 1579 C C . ALA B 1 67 ? 7.84 8.078 -0.831 1 98.94 67 ALA B C 1
ATOM 1581 O O . ALA B 1 67 ? 6.887 7.488 -0.316 1 98.94 67 ALA B O 1
ATOM 1582 N N . PHE B 1 68 ? 8.883 7.496 -1.296 1 98.94 68 PHE B N 1
ATOM 1583 C CA . PHE B 1 68 ? 9.055 6.047 -1.237 1 98.94 68 PHE B CA 1
ATOM 1584 C C . PHE B 1 68 ? 10.531 5.68 -1.195 1 98.94 68 PHE B C 1
ATOM 1586 O O . PHE B 1 68 ? 11.391 6.496 -1.532 1 98.94 68 PHE B O 1
ATOM 1593 N N . CYS B 1 69 ? 10.859 4.523 -0.734 1 98.94 69 CYS B N 1
ATOM 1594 C CA . CYS B 1 69 ? 12.234 4.035 -0.746 1 98.94 69 CYS B CA 1
ATOM 1595 C C . CYS B 1 69 ? 12.703 3.75 -2.168 1 98.94 69 CYS B C 1
ATOM 1597 O O . CYS B 1 69 ? 12.094 2.936 -2.871 1 98.94 69 CYS B O 1
ATOM 1599 N N . GLY B 1 70 ? 13.805 4.336 -2.518 1 98.88 70 GLY B N 1
ATOM 1600 C CA . GLY B 1 70 ? 14.32 4.172 -3.865 1 98.88 70 GLY B CA 1
ATOM 1601 C C . GLY B 1 70 ? 14.859 2.779 -4.133 1 98.88 70 GLY B C 1
ATOM 1602 O O . GLY B 1 70 ? 15.055 2.396 -5.289 1 98.88 70 GLY B O 1
ATOM 1603 N N . THR B 1 71 ? 15.094 1.999 -3.119 1 98.81 71 THR B N 1
ATOM 1604 C CA . THR B 1 71 ? 15.672 0.667 -3.254 1 98.81 71 THR B CA 1
ATOM 1605 C C . THR B 1 71 ? 14.578 -0.393 -3.33 1 98.81 71 THR B C 1
ATOM 1607 O O . THR B 1 71 ? 14.57 -1.213 -4.25 1 98.81 71 THR B O 1
ATOM 1610 N N . CYS B 1 72 ? 13.586 -0.315 -2.451 1 98.94 72 CYS B N 1
ATOM 1611 C CA . CYS B 1 72 ? 12.648 -1.427 -2.361 1 98.94 72 CYS B CA 1
ATOM 1612 C C . CYS B 1 72 ? 11.234 -0.976 -2.711 1 98.94 72 CYS B C 1
ATOM 1614 O O . CYS B 1 72 ? 10.32 -1.795 -2.787 1 98.94 72 CYS B O 1
ATOM 1616 N N . GLY B 1 73 ? 11.023 0.249 -2.842 1 98.88 73 GLY B N 1
ATOM 1617 C CA . GLY B 1 73 ? 9.734 0.74 -3.305 1 98.88 73 GLY B CA 1
ATOM 1618 C C . GLY B 1 73 ? 8.734 0.952 -2.18 1 98.88 73 GLY B C 1
ATOM 1619 O O . GLY B 1 73 ? 7.605 1.384 -2.418 1 98.88 73 GLY B O 1
ATOM 1620 N N . SER B 1 74 ? 9.102 0.703 -0.888 1 98.94 74 SER B N 1
ATOM 1621 C CA . SER B 1 74 ? 8.172 0.932 0.218 1 98.94 74 SER B CA 1
ATOM 1622 C C . SER B 1 74 ? 7.648 2.363 0.211 1 98.94 74 SER B C 1
ATOM 1624 O O . SER B 1 74 ? 8.422 3.314 0.103 1 98.94 74 SER B O 1
ATOM 1626 N N . VAL B 1 75 ? 6.336 2.461 0.351 1 98.81 75 VAL B N 1
ATOM 1627 C CA . VAL B 1 75 ? 5.734 3.787 0.457 1 98.81 75 VAL B CA 1
ATOM 1628 C C . VAL B 1 75 ? 6.082 4.402 1.811 1 98.81 75 VAL B C 1
ATOM 1630 O O . VAL B 1 75 ? 6.109 3.709 2.828 1 98.81 75 VAL B O 1
ATOM 1633 N N . LEU B 1 76 ? 6.301 5.73 1.814 1 98.94 76 LEU B N 1
ATOM 1634 C CA . LEU B 1 76 ? 6.77 6.332 3.057 1 98.94 76 LEU B CA 1
ATOM 1635 C C . LEU B 1 76 ? 5.793 7.395 3.553 1 98.94 76 LEU B C 1
ATOM 1637 O O . LEU B 1 76 ? 5.188 7.238 4.613 1 98.94 76 LEU B O 1
ATOM 1641 N N . TRP B 1 77 ? 5.625 8.523 2.775 1 98.94 77 TRP B N 1
ATOM 1642 C CA . TRP B 1 77 ? 4.711 9.539 3.293 1 98.94 77 TRP B CA 1
ATOM 1643 C C . TRP B 1 77 ? 4.082 10.328 2.154 1 98.94 77 TRP B C 1
ATOM 1645 O O . TRP B 1 77 ? 4.586 10.32 1.029 1 98.94 77 TRP B O 1
ATOM 1655 N N . TYR B 1 78 ? 2.984 10.797 2.436 1 98.75 78 TYR B N 1
ATOM 1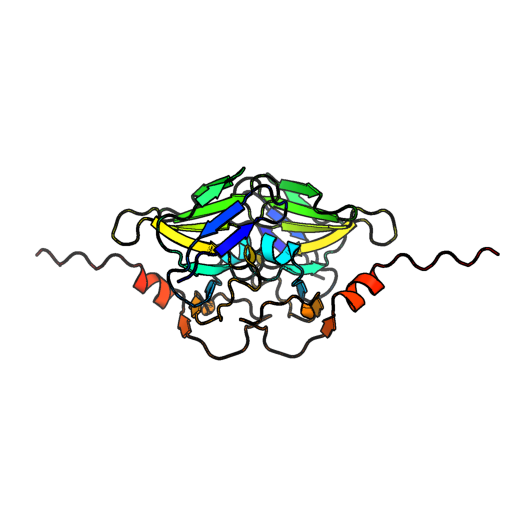656 C CA . TYR B 1 78 ? 2.314 11.883 1.729 1 98.75 78 TYR B CA 1
ATOM 1657 C C . TYR B 1 78 ? 2.508 13.203 2.459 1 98.75 78 TYR B C 1
ATOM 1659 O O . TYR B 1 78 ? 2.32 13.281 3.676 1 98.75 78 TYR B O 1
ATOM 1667 N N . ARG B 1 79 ? 2.873 14.297 1.667 1 98.38 79 ARG B N 1
ATOM 1668 C CA . ARG B 1 79 ? 3.141 15.586 2.291 1 98.38 79 ARG B CA 1
ATOM 1669 C C . ARG B 1 79 ? 2.582 16.734 1.448 1 98.38 79 ARG B C 1
ATOM 1671 O O . ARG B 1 79 ? 2.789 16.766 0.234 1 98.38 79 ARG B O 1
ATOM 1678 N N . ILE B 1 80 ? 1.938 17.672 2.141 1 97.12 80 ILE B N 1
ATOM 1679 C CA . ILE B 1 80 ? 1.397 18.844 1.47 1 97.12 80 ILE B CA 1
ATOM 1680 C C . ILE B 1 80 ? 2.525 19.828 1.16 1 97.12 80 ILE B C 1
ATOM 1682 O O . ILE B 1 80 ? 3.32 20.172 2.039 1 97.12 80 ILE B O 1
ATOM 1686 N N . THR B 1 81 ? 2.596 20.312 -0.079 1 96.38 81 THR B N 1
ATOM 1687 C CA . THR B 1 81 ? 3.666 21.203 -0.49 1 96.38 81 THR B CA 1
ATOM 1688 C C . THR B 1 81 ? 3.113 22.594 -0.806 1 96.38 81 THR B C 1
ATOM 1690 O O . THR B 1 81 ? 3.873 23.562 -0.935 1 96.38 81 THR B O 1
ATOM 1693 N N . LEU B 1 82 ? 1.811 22.641 -1.012 1 92 82 LEU B N 1
ATOM 1694 C CA . LEU B 1 82 ? 1.2 23.938 -1.303 1 92 82 LEU B CA 1
ATOM 1695 C C . LEU B 1 82 ? 1.433 24.922 -0.159 1 92 82 LEU B C 1
ATOM 1697 O O . LEU B 1 82 ? 1.305 24.562 1.0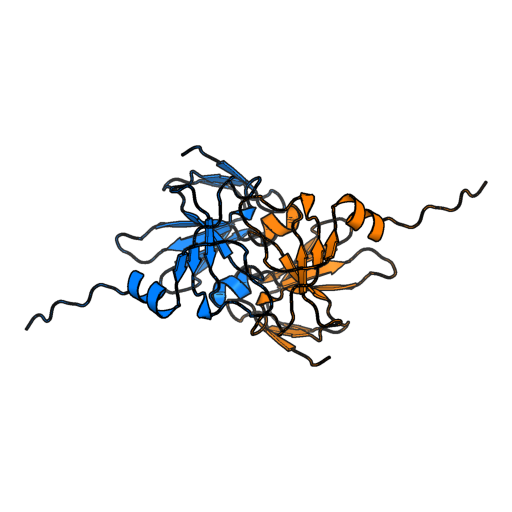13 1 92 82 LEU B O 1
ATOM 1701 N N . PRO B 1 83 ? 1.735 26.156 -0.535 1 91.62 83 PRO B N 1
ATOM 1702 C CA . PRO B 1 83 ? 1.883 27.156 0.533 1 91.62 83 PRO B CA 1
ATOM 1703 C C . PRO B 1 83 ? 0.603 27.344 1.345 1 91.62 83 PRO B C 1
ATOM 1705 O O . PRO B 1 83 ? -0.495 27.094 0.836 1 91.62 83 PRO B O 1
ATOM 1708 N N . GLY B 1 84 ? 0.776 27.75 2.568 1 89.62 84 GLY B N 1
ATOM 1709 C CA . GLY B 1 84 ? -0.372 28 3.426 1 89.62 84 GLY B CA 1
ATOM 1710 C C . GLY B 1 84 ? -0.286 27.281 4.762 1 89.62 84 GLY B C 1
ATOM 1711 O O . GLY B 1 84 ? 0.777 26.781 5.137 1 89.62 84 GLY B O 1
ATOM 1712 N N . LYS B 1 85 ? -1.376 27.281 5.473 1 88.88 85 LYS B N 1
ATOM 1713 C CA . LYS B 1 85 ? -1.428 26.766 6.84 1 88.88 85 LYS B CA 1
ATOM 1714 C C . LYS B 1 85 ? -1.14 25.266 6.875 1 88.88 85 LYS B C 1
ATOM 1716 O O . LYS B 1 85 ? -0.593 24.766 7.855 1 88.88 85 LYS B O 1
ATOM 1721 N N . MET B 1 86 ? -1.397 24.625 5.789 1 91.19 86 MET B N 1
ATOM 1722 C CA . MET B 1 86 ? -1.279 23.172 5.785 1 91.19 86 MET B CA 1
ATOM 1723 C C . MET B 1 86 ? 0.073 22.734 5.227 1 91.19 86 MET B C 1
ATOM 1725 O O . MET B 1 86 ? 0.383 21.547 5.195 1 91.19 86 MET B O 1
ATOM 1729 N N . HIS B 1 87 ? 0.887 23.688 4.836 1 94.19 87 HIS B N 1
ATOM 1730 C CA . HIS B 1 87 ? 2.184 23.391 4.246 1 94.19 87 HIS B CA 1
ATOM 1731 C C . HIS B 1 87 ? 3.023 22.516 5.18 1 94.19 87 HIS B C 1
ATOM 1733 O O . HIS B 1 87 ? 3.184 22.844 6.359 1 94.19 87 HIS B O 1
ATOM 1739 N N . GLY B 1 88 ? 3.461 21.422 4.66 1 96.19 88 GLY B N 1
ATOM 1740 C CA . GLY B 1 88 ? 4.379 20.578 5.41 1 96.19 88 GLY B CA 1
ATOM 1741 C C . GLY B 1 88 ? 3.682 19.5 6.211 1 96.19 88 GLY B C 1
ATOM 1742 O O . GLY B 1 88 ? 4.332 18.609 6.758 1 96.19 88 GLY B O 1
ATOM 1743 N N . GLN B 1 89 ? 2.375 19.656 6.328 1 97.06 89 GLN B N 1
ATOM 1744 C CA . GLN B 1 89 ? 1.662 18.578 7.008 1 97.06 89 GLN B CA 1
ATOM 1745 C C . GLN B 1 89 ? 1.896 17.234 6.316 1 97.06 89 GLN B C 1
ATOM 1747 O O . GLN B 1 89 ? 1.859 17.156 5.09 1 97.06 89 GLN B O 1
ATOM 1752 N N . THR B 1 90 ? 2.205 16.266 7.18 1 98.31 90 THR B N 1
ATOM 1753 C CA . THR B 1 90 ? 2.666 14.984 6.637 1 98.31 90 THR B CA 1
ATOM 1754 C C . THR B 1 90 ? 1.83 13.828 7.184 1 98.31 90 THR B C 1
ATOM 1756 O O . THR B 1 90 ? 1.562 13.766 8.383 1 98.31 90 THR B O 1
ATOM 1759 N N . GLN B 1 91 ? 1.318 13.07 6.297 1 98.5 91 GLN B N 1
ATOM 1760 C CA . GLN B 1 91 ? 0.748 11.766 6.629 1 98.5 91 GLN B CA 1
ATOM 1761 C C . GLN B 1 91 ? 1.774 10.656 6.441 1 98.5 91 GLN B C 1
ATOM 1763 O O . GLN B 1 91 ? 2.273 10.445 5.336 1 98.5 91 GLN B O 1
ATOM 1768 N N . MET B 1 92 ? 2.055 9.883 7.457 1 98.75 92 MET B N 1
ATOM 1769 C CA . MET B 1 92 ? 3.072 8.836 7.465 1 98.75 92 MET B CA 1
ATOM 1770 C C . MET B 1 92 ? 2.443 7.465 7.262 1 98.75 92 MET B C 1
ATOM 1772 O O . MET B 1 92 ? 1.412 7.156 7.859 1 98.75 92 MET B O 1
ATOM 1776 N N . ALA B 1 93 ? 3.076 6.688 6.422 1 98.81 93 ALA B N 1
ATOM 1777 C CA . ALA B 1 93 ? 2.594 5.328 6.199 1 98.81 93 ALA B CA 1
ATOM 1778 C C . ALA B 1 93 ? 2.605 4.523 7.5 1 98.81 93 ALA B C 1
ATOM 1780 O O . ALA B 1 93 ? 3.654 4.359 8.125 1 98.81 93 ALA B O 1
ATOM 1781 N N . ALA B 1 94 ? 1.517 3.961 7.832 1 98.69 94 ALA B N 1
ATOM 1782 C CA . ALA B 1 94 ? 1.365 3.283 9.117 1 98.69 94 ALA B CA 1
ATOM 1783 C C . ALA B 1 94 ? 2.164 1.983 9.148 1 98.69 94 ALA B C 1
ATOM 1785 O O . ALA B 1 94 ? 2.678 1.59 10.203 1 98.69 94 ALA B O 1
ATOM 1786 N N . GLY B 1 95 ? 2.283 1.363 8.031 1 98.56 95 GLY B N 1
ATOM 1787 C CA . GLY B 1 95 ? 2.893 0.045 7.957 1 98.56 95 GLY B CA 1
ATOM 1788 C C . GLY B 1 95 ? 4.379 0.056 8.258 1 98.56 95 GLY B C 1
ATOM 1789 O O . GLY B 1 95 ? 4.984 -0.997 8.477 1 98.56 95 GLY B O 1
ATOM 1790 N N . LEU B 1 96 ? 4.965 1.218 8.25 1 98.75 96 LEU B N 1
ATOM 1791 C CA . LEU B 1 96 ? 6.391 1.335 8.523 1 98.75 96 LEU B CA 1
ATOM 1792 C C . LEU B 1 96 ? 6.688 1.039 9.992 1 98.75 96 LEU B C 1
ATOM 1794 O O . LEU B 1 96 ? 7.844 0.849 10.375 1 98.75 96 LEU B O 1
ATOM 1798 N N . PHE B 1 97 ? 5.648 0.995 10.773 1 98.5 97 PHE B N 1
ATOM 1799 C CA . PHE B 1 97 ? 5.801 0.926 12.227 1 98.5 97 PHE B CA 1
ATOM 1800 C C . PHE B 1 97 ? 5.16 -0.341 12.781 1 98.5 97 PHE B C 1
ATOM 1802 O O . PHE B 1 97 ? 4.16 -0.823 12.242 1 98.5 97 PHE B O 1
ATOM 1809 N N . GLU B 1 98 ? 5.73 -0.799 13.875 1 97.44 98 GLU B N 1
ATOM 1810 C CA . GLU B 1 98 ? 5.145 -1.948 14.555 1 97.44 98 GLU B CA 1
ATOM 1811 C C . GLU B 1 98 ? 3.68 -1.699 14.898 1 97.44 98 GLU B C 1
ATOM 1813 O O . GLU B 1 98 ? 3.328 -0.629 15.406 1 97.44 98 GLU B O 1
ATOM 1818 N N . ASN B 1 99 ? 2.799 -2.678 14.57 1 97.75 99 ASN B N 1
ATOM 1819 C CA . ASN B 1 99 ? 1.369 -2.633 14.859 1 97.75 99 ASN B CA 1
ATOM 1820 C C . ASN B 1 99 ? 0.734 -1.342 14.352 1 97.75 99 ASN B C 1
ATOM 1822 O O . ASN B 1 99 ? -0.132 -0.768 15.008 1 97.75 99 ASN B O 1
ATOM 1826 N N . ALA B 1 100 ? 1.229 -0.803 13.273 1 97 100 ALA B N 1
ATOM 1827 C CA . ALA B 1 100 ? 0.718 0.419 12.656 1 97 100 ALA B CA 1
ATOM 1828 C C . ALA B 1 100 ? 0.75 1.585 13.641 1 97 100 ALA B C 1
ATOM 1830 O O . ALA B 1 100 ? -0.17 2.404 13.664 1 97 100 ALA B O 1
ATOM 1831 N N . GLY B 1 101 ? 1.757 1.565 14.5 1 95.25 101 GLY B N 1
ATOM 1832 C CA . GLY B 1 101 ? 1.914 2.633 15.477 1 95.25 101 GLY B CA 1
ATOM 1833 C C . GLY B 1 101 ? 0.99 2.49 16.672 1 95.25 101 GLY B C 1
ATOM 1834 O O . GLY B 1 101 ? 0.95 3.365 17.547 1 95.25 101 GLY B O 1
ATOM 1835 N N . GLY B 1 102 ? 0.163 1.471 16.719 1 95.31 102 GLY B N 1
ATOM 1836 C CA . GLY B 1 102 ? -0.706 1.21 17.859 1 95.31 102 GLY B CA 1
ATOM 1837 C C . GLY B 1 102 ? -1.999 2.002 17.812 1 95.31 102 GLY B C 1
ATOM 1838 O O . GLY B 1 102 ? -2.674 2.158 18.828 1 95.31 102 GLY B O 1
ATOM 1839 N N . ASN B 1 103 ? -2.352 2.545 16.688 1 93.75 103 ASN B N 1
ATOM 1840 C CA . ASN B 1 103 ? -3.537 3.381 16.531 1 93.75 103 ASN B CA 1
ATOM 1841 C C . ASN B 1 103 ? -4.68 2.615 15.867 1 93.75 103 ASN B C 1
ATOM 1843 O O . ASN B 1 103 ? -4.461 1.563 15.266 1 93.75 103 ASN B O 1
ATOM 1847 N N . ALA B 1 104 ? -5.848 3.197 16 1 97 104 ALA B N 1
ATOM 1848 C CA . ALA B 1 104 ? -7.027 2.586 15.391 1 97 104 ALA B CA 1
ATOM 1849 C C . ALA B 1 104 ? -7.508 3.396 14.195 1 97 104 ALA B C 1
ATOM 1851 O O . ALA B 1 104 ? -7.379 4.621 14.172 1 97 104 ALA B O 1
ATOM 1852 N N . LEU B 1 105 ? -8.094 2.689 13.25 1 98.25 105 LEU B N 1
ATOM 1853 C CA . LEU B 1 105 ? -8.672 3.344 12.078 1 98.25 105 LEU B CA 1
ATOM 1854 C C . LEU B 1 105 ? -9.914 4.137 12.461 1 98.25 105 LEU B C 1
ATOM 1856 O O . LEU B 1 105 ? -10.891 3.57 12.961 1 98.25 105 LEU B O 1
ATOM 1860 N N . LYS B 1 106 ? -9.867 5.441 12.18 1 98.12 106 LYS B N 1
ATOM 1861 C CA . LYS B 1 106 ? -10.961 6.297 12.633 1 98.12 106 LYS B CA 1
ATOM 1862 C C . LYS B 1 106 ? -11.555 7.094 11.477 1 98.12 106 LYS B C 1
ATOM 1864 O O . LYS B 1 106 ? -12.633 7.68 11.602 1 98.12 106 LYS B O 1
ATOM 1869 N N . LEU B 1 107 ? -10.875 7.086 10.375 1 98.31 107 LEU B N 1
ATOM 1870 C CA . LEU B 1 107 ? -11.297 7.922 9.258 1 98.31 107 LEU B CA 1
ATOM 1871 C C . LEU B 1 107 ? -11.047 7.223 7.926 1 98.31 107 LEU B C 1
ATOM 1873 O O . LEU B 1 107 ? -9.992 6.613 7.727 1 98.31 107 LEU B O 1
ATOM 1877 N N . GLU B 1 108 ? -12.047 7.246 7.027 1 98.56 108 GLU B N 1
ATOM 1878 C CA . GLU B 1 108 ? -11.883 6.848 5.633 1 98.56 108 GLU B CA 1
ATOM 1879 C C . GLU B 1 108 ? -12.195 8 4.688 1 98.56 108 GLU B C 1
ATOM 1881 O O . GLU B 1 108 ? -13.258 8.617 4.781 1 98.56 108 GLU B O 1
ATOM 1886 N N . LEU B 1 109 ? -11.258 8.273 3.891 1 98.38 109 LEU B N 1
ATOM 1887 C CA . LEU B 1 109 ? -11.398 9.344 2.908 1 98.38 109 LEU B CA 1
ATOM 1888 C C . LEU B 1 109 ? -11.719 8.781 1.529 1 98.38 109 LEU B C 1
ATOM 1890 O O . LEU B 1 109 ? -11.25 7.695 1.175 1 98.38 109 LEU B O 1
ATOM 1894 N N . TYR B 1 110 ? -12.523 9.578 0.709 1 98.56 110 TYR B N 1
ATOM 1895 C CA . TYR B 1 110 ? -12.922 9.156 -0.626 1 98.56 110 TYR B CA 1
ATOM 1896 C C . TYR B 1 110 ? -13.633 7.809 -0.578 1 98.56 110 TYR B C 1
ATOM 1898 O O . TYR B 1 110 ? -13.328 6.906 -1.36 1 98.56 110 TYR B O 1
ATOM 1906 N N . ILE B 1 111 ? -14.57 7.719 0.364 1 98.56 111 ILE B N 1
ATOM 1907 C CA . ILE B 1 111 ? -15.273 6.465 0.594 1 98.56 111 ILE B CA 1
ATOM 1908 C C . ILE B 1 111 ? -16.047 6.074 -0.66 1 98.56 111 ILE B C 1
ATOM 1910 O O . ILE B 1 111 ? -16.266 4.887 -0.924 1 98.56 111 ILE B O 1
ATOM 1914 N N . ASP B 1 112 ? -16.375 7.023 -1.438 1 98.25 112 ASP B N 1
ATOM 1915 C CA . ASP B 1 112 ? -17.141 6.797 -2.658 1 98.25 112 ASP B CA 1
ATOM 1916 C C . ASP B 1 112 ? -16.25 6.262 -3.777 1 98.25 112 ASP B C 1
ATOM 1918 O O . ASP B 1 112 ? -16.75 5.887 -4.844 1 98.25 112 ASP B O 1
ATOM 1922 N N . LYS B 1 113 ? -14.984 6.145 -3.59 1 98.06 113 LYS B N 1
ATOM 1923 C CA . LYS B 1 113 ? -14.047 5.594 -4.566 1 98.06 113 LYS B CA 1
ATOM 1924 C C . LYS B 1 113 ? -13.516 4.238 -4.113 1 98.06 113 LYS B C 1
ATOM 1926 O O . LYS B 1 113 ? -12.742 3.598 -4.828 1 98.06 113 LYS B O 1
ATOM 1931 N N . LYS B 1 114 ? -13.914 3.805 -2.928 1 98.38 114 LYS B N 1
ATOM 1932 C CA . LYS B 1 114 ? -13.484 2.512 -2.404 1 98.38 114 LYS B CA 1
ATOM 1933 C C . LYS B 1 114 ? -13.953 1.371 -3.305 1 98.38 114 LYS B C 1
ATOM 1935 O O . LYS B 1 114 ? -15.117 1.331 -3.711 1 98.38 114 LYS B O 1
ATOM 1940 N N . PRO B 1 115 ? -13.062 0.451 -3.637 1 98 115 PRO B N 1
ATOM 1941 C CA . PRO B 1 115 ? -13.523 -0.742 -4.352 1 98 115 PRO B CA 1
ATOM 1942 C C . PRO B 1 115 ? -14.633 -1.484 -3.605 1 98 115 PRO B C 1
ATOM 1944 O O . PRO B 1 115 ? -14.641 -1.51 -2.373 1 98 115 PRO B O 1
ATOM 1947 N N . GLU B 1 116 ? -15.438 -2.133 -4.324 1 97.5 116 GLU B N 1
ATOM 1948 C CA . GLU B 1 116 ? -16.578 -2.828 -3.744 1 97.5 116 GLU B CA 1
ATOM 1949 C C . GLU B 1 116 ? -16.156 -4.129 -3.072 1 97.5 116 GLU B C 1
ATOM 1951 O O . GLU B 1 116 ? -16.828 -4.613 -2.156 1 97.5 116 GLU B O 1
ATOM 1956 N N . GLY B 1 117 ? -15.109 -4.66 -3.473 1 97.19 117 GLY B N 1
ATOM 1957 C CA . GLY B 1 117 ? -14.719 -6.02 -3.139 1 97.19 117 GLY B CA 1
ATOM 1958 C C . GLY B 1 117 ? -14.234 -6.164 -1.708 1 97.19 117 GLY B C 1
ATOM 1959 O O . GLY B 1 117 ? -14.031 -7.281 -1.228 1 97.19 117 GLY B O 1
ATOM 1960 N N . TYR B 1 118 ? -14.047 -5.043 -1.025 1 97.25 118 TYR B N 1
ATOM 1961 C CA . TYR B 1 118 ? -13.633 -5.117 0.371 1 97.25 118 TYR B CA 1
ATOM 1962 C C . TYR B 1 118 ? -14.062 -3.871 1.134 1 97.25 118 TYR B C 1
ATOM 1964 O O . TYR B 1 118 ? -14.391 -2.846 0.529 1 97.25 118 TYR B O 1
ATOM 1972 N N . ALA B 1 119 ? -14.102 -4.051 2.438 1 97.62 119 ALA B N 1
ATOM 1973 C CA . ALA B 1 119 ? -14.422 -2.961 3.355 1 97.62 119 ALA B CA 1
ATOM 1974 C C . ALA B 1 119 ? -13.742 -3.16 4.707 1 97.62 119 ALA B C 1
ATOM 1976 O O . ALA B 1 119 ? -13.508 -4.293 5.129 1 97.62 119 ALA B O 1
ATOM 1977 N N . PHE B 1 120 ? -13.422 -2.064 5.316 1 97.94 120 PHE B N 1
ATOM 1978 C CA . PHE B 1 120 ? -12.961 -2.16 6.695 1 97.94 120 PHE B CA 1
ATOM 1979 C C . PHE B 1 120 ? -14.133 -2.387 7.645 1 97.94 120 PHE B C 1
ATOM 1981 O O . PHE B 1 120 ? -15.234 -1.892 7.406 1 97.94 120 PHE B O 1
ATOM 1988 N N . ALA B 1 121 ? -13.852 -3.092 8.68 1 97 121 ALA B N 1
ATOM 1989 C CA . ALA B 1 121 ? -14.844 -3.338 9.727 1 97 121 ALA B CA 1
ATOM 1990 C C . ALA B 1 121 ? -14.867 -2.201 10.742 1 97 121 ALA B C 1
ATOM 1992 O O . ALA B 1 121 ? -13.859 -1.521 10.945 1 97 121 ALA B O 1
ATOM 1993 N N . GLY B 1 122 ? -16.047 -2.002 11.344 1 94.75 122 GLY B N 1
ATOM 1994 C CA . GLY B 1 122 ? -16.156 -1.053 12.438 1 94.75 122 GLY B CA 1
ATOM 1995 C C . GLY B 1 122 ? -16.688 0.301 12.008 1 94.75 122 GLY B C 1
ATOM 1996 O O . GLY B 1 122 ? -16.719 0.605 10.812 1 94.75 122 GLY B O 1
ATOM 1997 N N . GLU B 1 123 ? -17.062 1.033 13.008 1 92.94 123 GLU B N 1
ATOM 1998 C CA . GLU B 1 123 ? -17.609 2.369 12.766 1 92.94 123 GLU B CA 1
ATOM 1999 C C . GLU B 1 123 ? -16.484 3.412 12.719 1 92.94 123 GLU B C 1
ATOM 2001 O O . GLU B 1 123 ? -15.555 3.359 13.523 1 92.94 123 GLU B O 1
ATOM 2006 N N . ARG B 1 124 ? -16.609 4.285 11.789 1 94.81 124 ARG B N 1
ATOM 2007 C CA . ARG B 1 124 ? -15.672 5.387 11.664 1 94.81 124 ARG B CA 1
ATOM 2008 C C . ARG B 1 124 ? -16.234 6.504 10.797 1 94.81 124 ARG B C 1
ATOM 2010 O O . ARG B 1 124 ? -17.234 6.305 10.102 1 94.81 124 ARG B O 1
ATOM 2017 N N . ARG B 1 125 ? -15.586 7.637 10.914 1 97.69 125 ARG B N 1
ATOM 2018 C CA . ARG B 1 125 ? -15.961 8.734 10.031 1 97.69 125 ARG B CA 1
ATOM 2019 C C . ARG B 1 125 ? -15.594 8.422 8.586 1 97.69 125 ARG B C 1
ATOM 2021 O O . ARG B 1 125 ? -14.508 7.902 8.312 1 97.69 125 ARG B O 1
ATOM 2028 N N . GLN B 1 126 ? -16.531 8.602 7.703 1 98.31 126 GLN B N 1
ATOM 2029 C CA . GLN B 1 126 ? -16.297 8.43 6.27 1 98.31 126 GLN B CA 1
ATOM 2030 C C . GLN B 1 126 ? -16.609 9.711 5.508 1 98.31 126 GLN B C 1
ATOM 2032 O O . GLN B 1 126 ? -17.625 10.375 5.777 1 98.31 126 GLN B O 1
ATOM 2037 N N . MET B 1 127 ? -15.734 10.07 4.641 1 98.38 127 MET B N 1
ATOM 2038 C CA . MET B 1 127 ? -15.914 11.281 3.85 1 98.38 127 MET B CA 1
ATOM 2039 C C . MET B 1 127 ? -15.891 10.969 2.357 1 98.38 127 MET B C 1
ATOM 2041 O O . MET B 1 127 ? -15.039 10.203 1.896 1 98.38 127 MET B O 1
ATOM 2045 N N . THR B 1 128 ? -16.844 11.57 1.645 1 98.25 128 THR B N 1
ATOM 2046 C CA . THR B 1 128 ? -16.844 11.453 0.19 1 98.25 128 THR B CA 1
ATOM 2047 C C . THR B 1 128 ? -15.805 12.383 -0.428 1 98.25 128 THR B C 1
ATOM 2049 O O . THR B 1 128 ? -15.234 13.234 0.26 1 98.25 128 THR B O 1
ATOM 2052 N N . GLN B 1 129 ? -15.578 12.18 -1.697 1 97.75 129 GLN B N 1
ATOM 2053 C CA . GLN B 1 129 ? -14.68 13.062 -2.428 1 97.75 129 GLN B CA 1
ATOM 2054 C C . GLN B 1 129 ? -15.086 14.523 -2.244 1 97.75 129 GLN B C 1
ATOM 2056 O O . GLN B 1 129 ? -14.242 15.375 -1.94 1 97.75 129 GLN B O 1
ATOM 2061 N N . ALA B 1 130 ? -16.375 14.836 -2.467 1 96.75 130 ALA B N 1
ATOM 2062 C CA . ALA B 1 130 ? -16.875 16.203 -2.359 1 96.75 130 ALA B CA 1
ATOM 2063 C C . ALA B 1 130 ? -16.609 16.781 -0.974 1 96.75 130 ALA B C 1
ATOM 2065 O O . ALA B 1 130 ? -16.203 17.938 -0.848 1 96.75 130 ALA B O 1
ATOM 2066 N N . GLU B 1 131 ? -16.797 15.977 0.05 1 96.19 131 GLU B N 1
ATOM 2067 C CA . GLU B 1 131 ? -16.562 16.422 1.421 1 96.19 131 GLU B CA 1
ATOM 2068 C C . GLU B 1 131 ? -15.078 16.672 1.68 1 96.19 131 GLU B C 1
ATOM 2070 O O . GLU B 1 131 ? -14.711 17.641 2.348 1 96.19 131 GLU B O 1
ATOM 2075 N N . VAL B 1 132 ? -14.211 15.82 1.144 1 94.19 132 VAL B N 1
ATOM 2076 C CA . VAL B 1 132 ? -12.766 15.969 1.316 1 94.19 132 VAL B CA 1
ATOM 2077 C C . VAL B 1 132 ? -12.289 17.234 0.608 1 94.19 132 VAL B C 1
ATOM 2079 O O . VAL B 1 132 ? -11.539 18.031 1.186 1 94.19 132 VAL B O 1
ATOM 2082 N N . GLU B 1 133 ? -12.648 17.422 -0.617 1 91.06 133 GLU B N 1
ATOM 2083 C CA . GLU B 1 133 ? -12.219 18.578 -1.411 1 91.06 133 GLU B CA 1
ATOM 2084 C C . GLU B 1 133 ? -12.727 19.891 -0.817 1 91.06 133 GLU B C 1
ATOM 2086 O O . GLU B 1 133 ? -12.078 20.922 -0.941 1 91.06 133 GLU B O 1
ATOM 2091 N N . ALA B 1 134 ? -13.859 19.844 -0.186 1 89.12 134 ALA B N 1
ATOM 2092 C CA . ALA B 1 134 ? -14.406 21.031 0.484 1 89.12 134 ALA B CA 1
ATOM 2093 C C . ALA B 1 134 ? -13.539 21.422 1.675 1 89.12 134 ALA B C 1
ATOM 2095 O O . ALA B 1 134 ? -13.438 22.609 2.006 1 89.12 134 ALA B O 1
ATOM 2096 N N . MET B 1 135 ? -12.945 20.422 2.223 1 82.94 135 MET B N 1
ATOM 2097 C CA . MET B 1 135 ? -12.078 20.672 3.367 1 82.94 135 MET B CA 1
ATOM 2098 C C . MET B 1 135 ? -10.789 21.359 2.926 1 82.94 135 MET B C 1
ATOM 2100 O O . MET B 1 135 ? -10.219 22.156 3.672 1 82.94 135 MET B O 1
ATOM 2104 N N . TYR B 1 136 ? -10.391 21.078 1.702 1 73.69 136 TYR B N 1
ATOM 2105 C CA . TYR B 1 136 ? -9.117 21.609 1.232 1 73.69 136 TYR B CA 1
ATOM 2106 C C . TYR B 1 136 ? -9.336 22.812 0.322 1 73.69 136 TYR B C 1
ATOM 2108 O O . TYR B 1 136 ? -8.383 23.484 -0.075 1 73.69 136 TYR B O 1
ATOM 2116 N N . ALA B 1 137 ? -10.648 23.109 -0.183 1 65.56 137 ALA B N 1
ATOM 2117 C CA . ALA B 1 137 ? -10.953 24.234 -1.073 1 65.56 137 ALA B CA 1
ATOM 2118 C C . ALA B 1 137 ? -10.555 25.562 -0.439 1 65.56 137 ALA B C 1
ATOM 2120 O O . ALA B 1 137 ? -10.805 25.781 0.748 1 65.56 137 ALA B O 1
ATOM 2121 N N . PRO B 1 138 ? -9.594 26.312 -1.241 1 56.62 138 PRO B N 1
ATOM 2122 C CA . PRO B 1 138 ? -9.328 27.656 -0.724 1 56.62 138 PRO B CA 1
ATOM 2123 C C . PRO B 1 138 ? -10.602 28.406 -0.339 1 56.62 138 PRO B C 1
ATOM 2125 O O . PRO B 1 138 ? -11.664 28.156 -0.915 1 56.62 138 PRO B O 1
ATOM 2128 N N . SER B 1 139 ? -10.766 28.875 0.864 1 46.09 139 SER B N 1
ATOM 2129 C CA . SER B 1 139 ? -11.852 29.781 1.229 1 46.09 139 SER B CA 1
ATOM 2130 C C . SER B 1 139 ? -12.188 30.734 0.083 1 46.09 139 SER B C 1
ATOM 2132 O O . SER B 1 139 ? -11.289 31.203 -0.617 1 46.09 139 SER B O 1
ATOM 2134 N N . ASP B 1 140 ? -13.359 30.781 -0.493 1 41 140 ASP B N 1
ATOM 2135 C CA . ASP B 1 140 ? -13.867 31.781 -1.433 1 41 140 ASP B CA 1
ATOM 2136 C C . ASP B 1 140 ? -13.234 33.156 -1.183 1 41 140 ASP B C 1
ATOM 2138 O O . ASP B 1 140 ? -13.094 33.562 -0.033 1 41 140 ASP B O 1
ATOM 2142 N N . LEU B 1 141 ? -12.484 33.906 -2.182 1 40.59 141 LEU B N 1
ATOM 2143 C CA . LEU B 1 141 ? -12.32 35.344 -2.422 1 40.59 141 LEU B CA 1
ATOM 2144 C C . LEU B 1 141 ? -13.555 36.125 -1.985 1 40.59 141 LEU B C 1
ATOM 2146 O O . LEU B 1 141 ? -14.672 35.781 -2.404 1 40.59 141 LEU B O 1
ATOM 2150 N N . GLY B 1 142 ? -13.734 36.781 -0.858 1 34.59 142 GLY B N 1
ATOM 2151 C CA . GLY B 1 142 ? -14.625 37.906 -0.714 1 34.59 142 GLY B CA 1
ATOM 2152 C C . GLY B 1 142 ? -14.898 38.625 -2.025 1 34.59 142 GLY B C 1
ATOM 2153 O O . GLY B 1 142 ? -14.023 38.719 -2.883 1 34.59 142 GLY B O 1
ATOM 2154 N N . ASP B 1 143 ? -16.156 38.656 -2.486 1 35.78 143 ASP B N 1
ATOM 2155 C CA . ASP B 1 143 ? -16.75 39.562 -3.469 1 35.78 143 ASP B CA 1
ATOM 2156 C C . ASP B 1 143 ? -16.125 40.938 -3.4 1 35.78 143 ASP B C 1
ATOM 2158 O O . ASP B 1 143 ? -16.453 41.75 -2.527 1 35.78 143 ASP B O 1
ATOM 2162 N N . SER B 1 144 ? -14.875 41.156 -3.332 1 30.91 144 SER B N 1
ATOM 2163 C CA . SER B 1 144 ? -14.586 42.562 -3.527 1 30.91 144 SER B CA 1
ATOM 2164 C C . SER B 1 144 ? -15.344 43.125 -4.727 1 30.91 144 SER B C 1
ATOM 2166 O O . SER B 1 144 ? -14.938 42.906 -5.871 1 30.91 144 SER B O 1
ATOM 2168 N N . GLN B 1 145 ? -16.828 43.25 -4.555 1 22.27 145 GLN B N 1
ATOM 2169 C CA . GLN B 1 145 ? -17.312 44.531 -5.035 1 22.27 145 GLN B CA 1
ATOM 2170 C C . GLN B 1 145 ? -16.797 45.688 -4.16 1 22.27 145 GLN B C 1
ATOM 2172 O O . GLN B 1 145 ? -16.719 45.531 -2.936 1 22.27 145 GLN B O 1
#

InterPro domains:
  IPR006913 CENP-V/GFA domain [PF04828] (4-110)
  IPR006913 CENP-V/GFA domain [PS51891] (4-119)
  IPR011057 Mss4-like superfamily [SSF51316] (2-130)